Protein AF-A0A8K0L430-F1 (afdb_monomer_lite)

Organism: NCBI:txid2601811

Sequence (246 aa):
MSKAEPYHVKEGHDFVAYPNRDSTPFRDFYKIPEADTIIRGSLRFHGNPEFVDGLRQLGWLDATPKDWLVSGMTWLAVHQRMMGTSDSREITIVNAISSTVKWYNAQASDDFVTGLRQLGLLSHEIVPVKDDTLLDTLCAQLEKRLSFLPGERDLVILQHKFVIEKADGSAETRTSTLEMYGDPQGYSAMAKSVGVTCGIATQLIIERHPLFNKPGVHAPYDEQVCHVLREAVEKEGITMIEETHR

Structure (mmCIF, N/CA/C/O backbone):
data_AF-A0A8K0L430-F1
#
_entry.id   AF-A0A8K0L430-F1
#
loop_
_atom_site.group_PDB
_atom_site.id
_atom_site.type_symbol
_atom_site.label_atom_id
_atom_site.label_alt_id
_atom_site.label_comp_id
_atom_site.label_asym_id
_atom_site.label_entity_id
_atom_site.label_seq_id
_atom_site.pdbx_PDB_ins_code
_atom_site.Cartn_x
_atom_site.Cartn_y
_atom_site.Cartn_z
_atom_site.occupancy
_atom_site.B_iso_or_equiv
_atom_site.auth_seq_id
_atom_site.auth_comp_id
_atom_site.auth_asym_id
_atom_site.auth_atom_id
_atom_site.pdbx_PDB_model_num
ATOM 1 N N . MET A 1 1 ? 0.557 12.832 -5.017 1.00 46.94 1 MET A N 1
ATOM 2 C CA . MET A 1 1 ? 1.028 13.272 -3.687 1.00 46.94 1 MET A CA 1
ATOM 3 C C . MET A 1 1 ? 2.531 13.112 -3.679 1.00 46.94 1 MET A C 1
ATOM 5 O O . MET A 1 1 ? 2.985 12.013 -3.946 1.00 46.94 1 MET A O 1
ATOM 9 N N . SER A 1 2 ? 3.283 14.199 -3.520 1.00 54.91 2 SER A N 1
ATOM 10 C CA . SER A 1 2 ? 4.723 14.229 -3.819 1.00 54.91 2 SER A CA 1
ATOM 11 C C . SER A 1 2 ? 5.629 13.896 -2.633 1.00 54.91 2 SER A C 1
ATOM 13 O O . SER A 1 2 ? 6.837 14.070 -2.756 1.00 54.91 2 SER A O 1
ATOM 15 N N . LYS A 1 3 ? 5.084 13.499 -1.474 1.00 72.25 3 LYS A N 1
ATOM 16 C CA . LYS A 1 3 ? 5.914 13.228 -0.300 1.00 72.25 3 LYS A CA 1
ATOM 17 C C . LYS A 1 3 ? 5.247 12.255 0.670 1.00 72.25 3 LYS A C 1
ATOM 19 O O . LYS A 1 3 ? 4.110 12.480 1.083 1.00 72.25 3 LYS A O 1
ATOM 24 N N . ALA A 1 4 ? 5.956 11.176 0.980 1.00 88.50 4 ALA A N 1
ATOM 25 C CA . ALA A 1 4 ? 5.740 10.380 2.176 1.00 88.50 4 ALA A CA 1
ATOM 26 C C . ALA A 1 4 ? 6.720 10.877 3.248 1.00 88.50 4 ALA A C 1
ATOM 28 O O . ALA A 1 4 ? 7.806 11.346 2.914 1.00 88.50 4 ALA A O 1
ATOM 29 N N . GLU A 1 5 ? 6.333 10.807 4.515 1.00 92.62 5 GLU A N 1
ATOM 30 C CA . GLU A 1 5 ? 7.165 11.261 5.635 1.00 92.62 5 GLU A CA 1
ATOM 31 C C . GLU A 1 5 ? 7.440 10.092 6.584 1.00 92.62 5 GLU A C 1
ATOM 33 O O . GLU A 1 5 ? 6.559 9.239 6.736 1.00 92.62 5 GLU A O 1
ATOM 38 N N . PRO A 1 6 ? 8.610 10.037 7.247 1.00 94.12 6 PRO A N 1
ATOM 39 C CA . PRO A 1 6 ? 8.863 9.065 8.306 1.00 94.12 6 PRO A CA 1
ATOM 40 C C . PRO A 1 6 ? 7.745 9.081 9.351 1.00 94.12 6 PRO A C 1
ATOM 42 O O . PRO A 1 6 ? 7.334 10.145 9.821 1.00 94.12 6 PRO A O 1
ATOM 45 N N . TYR A 1 7 ? 7.242 7.904 9.715 1.00 93.81 7 TYR A N 1
ATOM 46 C CA . TYR A 1 7 ? 6.145 7.772 10.665 1.00 93.81 7 TYR A CA 1
ATOM 47 C C . TYR A 1 7 ? 6.403 6.626 11.634 1.00 93.81 7 TYR A C 1
ATOM 49 O O . TYR A 1 7 ? 6.283 5.451 11.294 1.00 93.81 7 TYR A O 1
ATOM 57 N N . HIS A 1 8 ? 6.729 6.982 12.874 1.00 93.75 8 HIS A N 1
ATOM 58 C CA . HIS A 1 8 ? 6.945 6.001 13.924 1.00 93.75 8 HIS A CA 1
ATOM 59 C C . HIS A 1 8 ? 5.610 5.437 14.434 1.00 93.75 8 HIS A C 1
ATOM 61 O O . HIS A 1 8 ? 4.740 6.185 14.895 1.00 93.75 8 HIS A O 1
ATOM 67 N N . VAL A 1 9 ? 5.484 4.109 14.372 1.00 91.50 9 VAL A N 1
ATOM 68 C CA . VAL A 1 9 ? 4.350 3.349 14.924 1.00 91.50 9 VAL A CA 1
ATOM 69 C C . VAL A 1 9 ? 4.787 2.508 16.116 1.00 91.50 9 VAL A C 1
ATOM 71 O O . VAL A 1 9 ? 4.129 2.539 17.153 1.00 91.50 9 VAL A O 1
ATOM 74 N N . LYS A 1 10 ? 5.872 1.745 15.946 1.00 88.31 10 LYS A N 1
ATOM 75 C CA . LYS A 1 10 ? 6.429 0.822 16.932 1.00 88.31 10 LYS A CA 1
ATOM 76 C C . LYS A 1 10 ? 7.918 0.616 16.651 1.00 88.31 10 LYS A C 1
ATOM 78 O O . LYS A 1 10 ? 8.329 0.631 15.490 1.00 88.31 10 LYS A O 1
ATOM 83 N N . GLU A 1 11 ? 8.700 0.408 17.706 1.00 88.56 11 GLU A N 1
ATOM 84 C CA . GLU A 1 11 ? 10.124 0.074 17.614 1.00 88.56 11 GLU A CA 1
ATOM 85 C C . GLU A 1 11 ? 10.382 -1.137 16.708 1.00 88.56 11 GLU A C 1
ATOM 87 O O . GLU A 1 11 ? 9.610 -2.097 16.689 1.00 88.56 11 GLU A O 1
ATOM 92 N N . GLY A 1 12 ? 11.492 -1.091 15.969 1.00 90.44 12 GLY A N 1
ATOM 93 C CA . GLY A 1 12 ? 11.899 -2.150 15.041 1.00 90.44 12 GLY A CA 1
ATOM 94 C C . GLY A 1 12 ? 11.343 -2.033 13.618 1.00 90.44 12 GLY A C 1
ATOM 95 O O . GLY A 1 12 ? 11.736 -2.829 12.769 1.00 90.44 12 GLY A O 1
ATOM 96 N N . HIS A 1 13 ? 10.495 -1.038 13.329 1.00 93.12 13 HIS A N 1
ATOM 97 C CA . HIS A 1 13 ? 9.957 -0.797 11.986 1.00 93.12 13 HIS A CA 1
ATOM 98 C C . HIS A 1 13 ? 10.329 0.587 11.449 1.00 93.12 13 HIS A C 1
ATOM 100 O O . HIS A 1 13 ? 10.158 1.591 12.138 1.00 93.12 13 HIS A O 1
ATOM 106 N N . ASP A 1 14 ? 10.770 0.641 10.191 1.00 94.50 14 ASP A N 1
ATOM 107 C CA . ASP A 1 14 ? 11.096 1.884 9.481 1.00 94.50 14 ASP A CA 1
ATOM 108 C C . ASP A 1 14 ? 10.012 2.221 8.445 1.00 94.50 14 ASP A C 1
ATOM 110 O O . ASP A 1 14 ? 10.100 1.879 7.258 1.00 94.50 14 ASP A O 1
ATOM 114 N N . PHE A 1 15 ? 8.925 2.826 8.930 1.00 96.75 15 PHE A N 1
ATOM 115 C CA . PHE A 1 15 ? 7.788 3.205 8.099 1.00 96.75 15 PHE A CA 1
ATOM 116 C C . PHE A 1 15 ? 7.849 4.659 7.644 1.00 96.75 15 PHE A C 1
ATOM 118 O O . PHE A 1 15 ? 8.213 5.573 8.383 1.00 96.75 15 PHE A O 1
ATOM 125 N N . VAL A 1 16 ? 7.332 4.869 6.441 1.00 96.44 16 VAL A N 1
ATOM 126 C CA . VAL A 1 16 ? 6.882 6.159 5.933 1.00 96.44 16 VAL A CA 1
ATOM 127 C C . VAL A 1 16 ? 5.364 6.137 5.755 1.00 96.44 16 VAL A C 1
ATOM 129 O O . VAL A 1 16 ? 4.769 5.094 5.462 1.00 96.44 16 VAL A O 1
ATOM 132 N N . ALA A 1 17 ? 4.724 7.291 5.917 1.00 96.81 17 ALA A N 1
ATOM 133 C CA . ALA A 1 17 ? 3.288 7.465 5.757 1.00 96.81 17 ALA A CA 1
ATOM 134 C C . ALA A 1 17 ? 2.962 8.531 4.711 1.00 96.81 17 ALA A C 1
ATOM 136 O O . ALA A 1 17 ? 3.658 9.537 4.575 1.00 96.81 17 ALA A O 1
ATOM 137 N N . TYR A 1 18 ? 1.852 8.333 4.006 1.00 95.50 18 TYR A N 1
ATOM 138 C CA . TYR A 1 18 ? 1.237 9.355 3.160 1.00 95.50 18 TYR A CA 1
ATOM 139 C C . TYR A 1 18 ? -0.293 9.325 3.303 1.00 95.50 18 TYR A C 1
ATOM 141 O O . TYR A 1 18 ? -0.855 8.257 3.580 1.00 95.50 18 TYR A O 1
ATOM 149 N N . PRO A 1 19 ? -0.990 10.465 3.122 1.00 95.38 19 PRO A N 1
ATOM 150 C CA . PRO A 1 19 ? -2.449 10.518 3.192 1.00 95.38 19 PRO A CA 1
ATOM 151 C C . PRO A 1 19 ? -3.111 9.592 2.165 1.00 95.38 19 PRO A C 1
ATOM 153 O O . PRO A 1 19 ? -2.604 9.400 1.061 1.00 95.38 19 PRO A O 1
ATOM 156 N N . ASN A 1 20 ? -4.260 9.017 2.512 1.00 92.56 20 ASN A N 1
ATOM 157 C CA . ASN A 1 20 ? -4.964 8.046 1.682 1.00 92.56 20 ASN A CA 1
ATOM 158 C C . ASN A 1 20 ? -6.393 8.511 1.380 1.00 92.56 20 ASN A C 1
ATOM 160 O O . ASN A 1 20 ? -7.237 8.563 2.276 1.00 92.56 20 ASN A O 1
ATOM 164 N N . ARG A 1 21 ? -6.668 8.770 0.093 1.00 93.25 21 ARG A N 1
ATOM 165 C CA . ARG A 1 21 ? -7.952 9.289 -0.413 1.00 93.25 21 ARG A CA 1
ATOM 166 C C . ARG A 1 21 ? -8.391 10.550 0.351 1.00 93.25 21 ARG A C 1
ATOM 168 O O . ARG A 1 21 ? -7.559 11.394 0.668 1.00 93.25 21 ARG A O 1
ATOM 175 N N . ASP A 1 22 ? -9.692 10.690 0.588 1.00 96.50 22 ASP A N 1
ATOM 176 C CA . ASP A 1 22 ? -10.298 11.805 1.302 1.00 96.50 22 ASP A CA 1
ATOM 177 C C . ASP A 1 22 ? -10.591 11.414 2.758 1.00 96.50 22 ASP A C 1
ATOM 179 O O . ASP A 1 22 ? -11.264 10.416 3.033 1.00 96.50 22 ASP A O 1
ATOM 183 N N . SER A 1 23 ? -10.044 12.196 3.691 1.00 97.44 23 SER A N 1
ATOM 184 C CA . SER A 1 23 ? -10.257 12.026 5.133 1.00 97.44 23 SER A CA 1
ATOM 185 C C . SER A 1 23 ? -11.336 12.957 5.688 1.00 97.44 23 SER A C 1
ATOM 187 O O . SER A 1 23 ? -11.764 12.763 6.822 1.00 97.44 23 SER A O 1
ATOM 189 N N . THR A 1 24 ? -11.805 13.942 4.916 1.00 96.75 24 THR A N 1
ATOM 190 C CA . THR A 1 24 ? -12.758 14.952 5.397 1.00 96.75 24 THR A CA 1
ATOM 191 C C . THR A 1 24 ? -14.095 14.377 5.886 1.00 96.75 24 THR A C 1
ATOM 193 O O . THR A 1 24 ? -14.544 14.822 6.945 1.00 96.75 24 THR A O 1
ATOM 196 N N . PRO A 1 25 ? -14.691 13.328 5.269 1.00 97.12 25 PRO A N 1
ATOM 197 C CA . PRO A 1 25 ? -15.976 12.791 5.728 1.00 97.12 25 PRO A CA 1
ATOM 198 C C . PRO A 1 25 ? -15.910 12.120 7.107 1.00 97.12 25 PRO A C 1
ATOM 200 O O . PRO A 1 25 ? -16.933 11.924 7.759 1.00 97.12 25 PRO A O 1
ATOM 203 N N . PHE A 1 26 ? -14.710 11.767 7.581 1.00 96.94 26 PHE A N 1
ATOM 204 C CA . PHE A 1 26 ? -14.541 11.082 8.862 1.00 96.94 26 PHE A CA 1
ATOM 205 C C . PHE A 1 26 ? -14.853 11.973 10.067 1.00 96.94 26 PHE A C 1
ATOM 207 O O . PHE A 1 26 ? -15.151 11.433 11.130 1.00 96.94 26 PHE A O 1
ATOM 214 N N . ARG A 1 27 ? -14.868 13.306 9.900 1.00 97.44 27 ARG A N 1
ATOM 215 C CA . ARG A 1 27 ? -15.387 14.227 10.925 1.00 97.44 27 ARG A CA 1
ATOM 216 C C . ARG A 1 27 ? -16.828 13.879 11.289 1.00 97.44 27 ARG A C 1
ATOM 218 O O . ARG A 1 27 ? -17.156 13.748 12.466 1.00 97.44 27 ARG A O 1
ATOM 225 N N . ASP A 1 28 ? -17.648 13.667 10.266 1.00 97.12 28 ASP A N 1
ATOM 226 C CA . ASP A 1 28 ? -19.071 13.385 10.416 1.00 97.12 28 ASP A CA 1
ATOM 227 C C . ASP A 1 28 ? -19.307 11.915 10.766 1.00 97.12 28 ASP A C 1
ATOM 229 O O . ASP A 1 28 ? -20.082 11.614 11.674 1.00 97.12 28 ASP A O 1
ATOM 233 N N . PHE A 1 29 ? -18.601 10.988 10.105 1.00 95.69 29 PHE A N 1
ATOM 234 C CA . PHE A 1 29 ? -18.752 9.552 10.368 1.00 95.69 29 PHE A CA 1
ATOM 235 C C . PHE A 1 29 ? -18.397 9.179 11.810 1.00 95.69 29 PHE A C 1
ATOM 237 O O . PHE A 1 29 ? -19.067 8.333 12.397 1.00 95.69 29 PHE A O 1
ATOM 244 N N . TYR A 1 30 ? -17.372 9.816 12.386 1.00 96.50 30 TYR A N 1
ATOM 245 C CA . TYR A 1 30 ? -16.942 9.570 13.765 1.00 96.50 30 TYR A CA 1
ATOM 246 C C . TYR A 1 30 ? -17.514 10.562 14.779 1.00 96.50 30 TYR A C 1
ATOM 248 O O . TYR A 1 30 ? -17.268 10.398 15.968 1.00 96.50 30 TYR A O 1
ATOM 256 N N . LYS A 1 31 ? -18.309 11.547 14.335 1.00 96.94 31 LYS A N 1
ATOM 257 C CA . LYS A 1 31 ? -18.943 12.562 15.193 1.00 96.94 31 LYS A CA 1
ATOM 258 C C . LYS A 1 31 ? -17.935 13.328 16.060 1.00 96.94 31 LYS A C 1
ATOM 260 O O . LYS A 1 31 ? -18.160 13.510 17.251 1.00 96.94 31 LYS A O 1
ATOM 265 N N . ILE A 1 32 ? -16.858 13.792 15.430 1.00 97.25 32 ILE A N 1
ATOM 266 C CA . ILE A 1 32 ? -15.766 14.554 16.060 1.00 97.25 32 ILE A CA 1
ATOM 267 C C . ILE A 1 32 ? -15.663 15.969 15.461 1.00 97.25 32 ILE A C 1
ATOM 269 O O . ILE A 1 32 ? -14.637 16.324 14.871 1.00 97.25 32 ILE A O 1
ATOM 273 N N . PRO A 1 33 ? -16.735 16.790 15.507 1.00 97.88 33 PRO A N 1
ATOM 274 C CA . PRO A 1 33 ? -16.729 18.130 14.920 1.00 97.88 33 PRO A CA 1
ATOM 275 C C . PRO A 1 33 ? -15.633 19.042 15.486 1.00 97.88 33 PRO A C 1
ATOM 277 O O . PRO A 1 33 ? -15.211 19.963 14.792 1.00 97.88 33 PRO A O 1
ATOM 280 N N . GLU A 1 34 ? -15.162 18.770 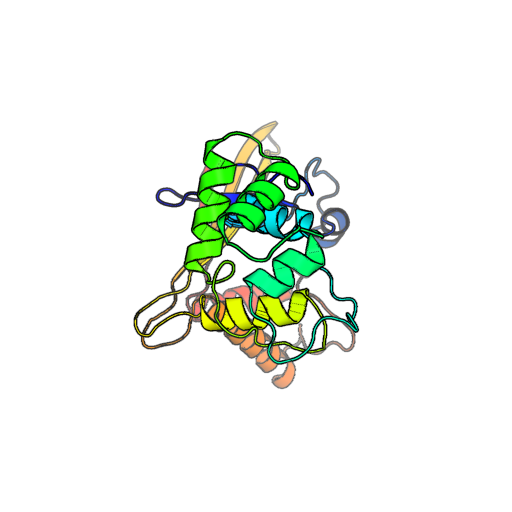16.699 1.00 97.62 34 GLU A N 1
ATOM 281 C CA . GLU A 1 34 ? -14.092 19.468 17.407 1.00 97.62 34 GLU A CA 1
ATOM 282 C C . GLU A 1 34 ? -12.684 19.140 16.896 1.00 97.62 34 GLU A C 1
ATOM 284 O O . GLU A 1 34 ? -11.753 19.889 17.168 1.00 97.62 34 GLU A O 1
ATOM 289 N N . ALA A 1 35 ? -12.496 18.043 16.157 1.00 97.81 35 ALA A N 1
ATOM 290 C CA . ALA A 1 35 ? -11.162 17.625 15.742 1.00 97.81 35 ALA A CA 1
ATOM 291 C C . ALA A 1 35 ? -10.583 18.577 14.685 1.00 97.81 35 ALA A C 1
ATOM 293 O O . ALA A 1 35 ? -11.044 18.616 13.544 1.00 97.81 35 ALA A O 1
ATOM 294 N N . ASP A 1 36 ? -9.523 19.310 15.014 1.00 97.12 36 ASP A N 1
ATOM 295 C CA . ASP A 1 36 ? -8.843 20.178 14.042 1.00 97.12 36 ASP A CA 1
ATOM 296 C C . ASP A 1 36 ? -8.108 19.378 12.959 1.00 97.12 36 ASP A C 1
ATOM 298 O O . ASP A 1 36 ? -8.036 19.789 11.801 1.00 97.12 36 ASP A O 1
ATOM 302 N N . THR A 1 37 ? -7.587 18.203 13.322 1.00 97.50 37 THR A N 1
ATOM 303 C CA . THR A 1 37 ? -6.785 17.352 12.438 1.00 97.50 37 THR A CA 1
ATOM 304 C C . THR A 1 37 ? -7.416 15.974 12.291 1.00 97.50 37 THR A C 1
ATOM 306 O O . THR A 1 37 ? -7.549 15.236 13.263 1.00 97.50 37 THR A O 1
ATOM 309 N N . ILE A 1 38 ? -7.754 15.600 11.054 1.00 97.75 38 ILE A N 1
ATOM 310 C CA . ILE A 1 38 ? -8.266 14.268 10.708 1.00 97.75 38 ILE A CA 1
ATOM 311 C C . ILE A 1 38 ? -7.521 13.779 9.472 1.00 97.75 38 ILE A C 1
ATOM 313 O O . ILE A 1 38 ? -7.705 14.295 8.370 1.00 97.75 38 ILE A O 1
ATOM 317 N N . ILE A 1 39 ? -6.665 12.777 9.658 1.00 96.88 39 ILE A N 1
ATOM 318 C CA . ILE A 1 39 ? -5.846 12.212 8.588 1.00 96.88 39 ILE A CA 1
ATOM 319 C C . ILE A 1 39 ? -5.962 10.696 8.637 1.00 96.88 39 ILE A C 1
ATOM 321 O O . ILE A 1 39 ? -5.659 10.065 9.646 1.00 96.88 39 ILE A O 1
ATOM 325 N N . ARG A 1 40 ? -6.351 10.104 7.510 1.00 97.62 40 ARG A N 1
ATOM 326 C CA . ARG A 1 40 ? -6.160 8.683 7.231 1.00 97.62 40 ARG A CA 1
ATOM 327 C C . ARG A 1 40 ? -5.040 8.539 6.223 1.00 97.62 40 ARG A C 1
ATOM 329 O O . ARG A 1 40 ? -5.000 9.249 5.220 1.00 97.62 40 ARG A O 1
ATOM 336 N N . GLY A 1 41 ? -4.138 7.607 6.491 1.00 96.25 41 GLY A N 1
ATOM 337 C CA . GLY A 1 41 ? -2.961 7.374 5.669 1.00 96.25 41 GLY A CA 1
ATOM 338 C C . GLY A 1 41 ? -2.720 5.900 5.397 1.00 96.25 41 GLY A C 1
ATOM 339 O O . GLY A 1 41 ? -3.411 5.026 5.918 1.00 96.25 41 GLY A O 1
ATOM 340 N N . SER A 1 42 ? -1.723 5.654 4.561 1.00 96.94 42 SER A N 1
ATOM 341 C CA . SER A 1 42 ? -1.160 4.333 4.307 1.00 96.94 42 SER A CA 1
ATOM 342 C C . SER A 1 42 ? 0.288 4.313 4.778 1.00 96.94 42 SER A C 1
ATOM 344 O O . SER A 1 42 ? 1.018 5.275 4.544 1.00 96.94 42 SER A O 1
ATOM 346 N N . LEU A 1 43 ? 0.700 3.202 5.388 1.00 97.19 43 LEU A N 1
ATOM 347 C CA . LEU A 1 43 ? 2.093 2.939 5.743 1.00 97.19 43 LEU A CA 1
ATOM 348 C C . LEU A 1 43 ? 2.787 2.160 4.623 1.00 97.19 43 LEU A C 1
ATOM 350 O O . LEU A 1 43 ? 2.188 1.284 3.984 1.00 97.19 43 LEU A O 1
ATOM 354 N N . ARG A 1 44 ? 4.058 2.469 4.392 1.00 97.12 44 ARG A N 1
ATOM 355 C CA . ARG A 1 44 ? 4.982 1.700 3.553 1.00 97.12 44 ARG A CA 1
ATOM 356 C C . ARG A 1 44 ? 6.344 1.661 4.228 1.00 97.12 44 ARG A C 1
ATOM 358 O O . ARG A 1 44 ? 6.644 2.532 5.034 1.00 97.12 44 ARG A O 1
ATOM 365 N N . PHE A 1 45 ? 7.164 0.673 3.889 1.00 95.44 45 PHE A N 1
ATOM 366 C CA . PHE A 1 45 ? 8.579 0.730 4.246 1.00 95.44 45 PHE A CA 1
ATOM 367 C C . PHE A 1 45 ? 9.284 1.838 3.464 1.00 95.44 45 PHE A C 1
ATOM 369 O O . PHE A 1 45 ? 8.865 2.187 2.351 1.00 95.44 45 PHE A O 1
ATOM 376 N N . HIS A 1 46 ? 10.336 2.386 4.067 1.00 91.81 46 HIS A N 1
ATOM 377 C CA . HIS A 1 46 ? 11.191 3.396 3.455 1.00 91.81 46 HIS A CA 1
ATOM 378 C C . HIS A 1 46 ? 11.650 2.992 2.039 1.00 91.81 46 HIS A C 1
ATOM 380 O O . HIS A 1 46 ? 11.878 1.815 1.756 1.00 91.81 46 HIS A O 1
ATOM 386 N N . GLY A 1 47 ? 11.744 3.963 1.126 1.00 90.62 47 GLY A N 1
ATOM 387 C CA . GLY A 1 47 ? 12.151 3.762 -0.270 1.00 90.62 47 GLY A CA 1
ATOM 388 C C . GLY A 1 47 ? 11.027 3.320 -1.217 1.00 90.62 47 GLY A C 1
ATOM 389 O O . GLY A 1 47 ? 11.129 3.522 -2.429 1.00 90.62 47 GLY A O 1
ATOM 390 N N . ASN A 1 48 ? 9.932 2.736 -0.709 1.00 94.50 48 ASN A N 1
ATOM 391 C CA . ASN A 1 48 ? 8.832 2.292 -1.570 1.00 94.50 48 ASN A CA 1
ATOM 392 C C . ASN A 1 48 ? 8.121 3.457 -2.295 1.00 94.50 48 ASN A C 1
ATOM 394 O O . ASN A 1 48 ? 7.960 3.356 -3.515 1.00 94.50 48 ASN A O 1
ATOM 398 N N . PRO A 1 49 ? 7.700 4.553 -1.627 1.00 93.75 49 PRO A N 1
ATOM 399 C CA . PRO A 1 49 ? 7.063 5.676 -2.318 1.00 93.75 49 PRO A CA 1
ATOM 400 C C . PRO A 1 49 ? 7.960 6.336 -3.369 1.00 93.75 49 PRO A C 1
ATOM 402 O O . PRO A 1 49 ? 7.477 6.684 -4.444 1.00 93.75 49 PRO A O 1
ATOM 405 N N . GLU A 1 50 ? 9.256 6.467 -3.089 1.00 92.12 50 GLU A N 1
ATOM 406 C CA . GLU A 1 50 ? 10.256 7.033 -3.995 1.00 92.12 50 GLU A CA 1
ATOM 407 C C . GLU A 1 50 ? 10.403 6.173 -5.252 1.00 92.12 50 GLU A C 1
ATOM 409 O O . GLU A 1 50 ? 10.394 6.693 -6.370 1.00 92.12 50 GLU A O 1
ATOM 414 N N . PHE A 1 51 ? 10.456 4.848 -5.086 1.00 95.38 51 PHE A N 1
ATOM 415 C CA . PHE A 1 51 ? 10.515 3.919 -6.209 1.00 95.38 51 PHE A CA 1
ATOM 416 C C . PHE A 1 51 ? 9.255 3.999 -7.083 1.00 95.38 51 PHE A C 1
ATOM 418 O O . PHE A 1 51 ? 9.336 4.086 -8.309 1.00 95.38 51 PHE A O 1
ATOM 425 N N . VAL A 1 52 ? 8.070 4.029 -6.469 1.00 95.94 52 VAL A N 1
ATOM 426 C CA . VAL A 1 52 ? 6.803 4.139 -7.211 1.00 95.94 52 VAL A CA 1
ATOM 427 C C . VAL A 1 52 ? 6.684 5.492 -7.921 1.00 95.94 52 VAL A C 1
ATOM 429 O O . VAL A 1 52 ? 6.197 5.545 -9.053 1.00 95.94 52 VAL A O 1
ATOM 432 N N . ASP A 1 53 ? 7.157 6.584 -7.315 1.00 94.38 53 ASP A N 1
ATOM 433 C CA . ASP A 1 53 ? 7.180 7.886 -7.986 1.00 94.38 53 ASP A CA 1
ATOM 434 C C . ASP A 1 53 ? 8.157 7.904 -9.170 1.00 94.38 53 ASP A C 1
ATOM 436 O O . ASP A 1 53 ? 7.817 8.451 -10.218 1.00 94.38 53 ASP A O 1
ATOM 440 N N . GLY A 1 54 ? 9.310 7.234 -9.070 1.00 95.88 54 GLY A N 1
ATOM 441 C CA . GLY A 1 54 ? 10.218 7.033 -10.203 1.00 95.88 54 GLY A CA 1
ATOM 442 C C . GLY A 1 54 ? 9.543 6.305 -11.372 1.00 95.88 54 GLY A C 1
ATOM 443 O O . GLY A 1 54 ? 9.583 6.781 -12.508 1.00 95.88 54 GLY A O 1
ATOM 444 N N . LEU A 1 55 ? 8.822 5.208 -11.103 1.00 97.69 55 LEU A N 1
ATOM 445 C CA . LEU A 1 55 ? 8.025 4.498 -12.116 1.00 97.69 55 LEU A CA 1
ATOM 446 C C . LEU A 1 55 ? 6.943 5.397 -12.738 1.00 97.69 55 LEU A C 1
ATOM 448 O O . LEU A 1 55 ? 6.748 5.387 -13.956 1.00 97.69 55 LEU A O 1
ATOM 452 N N . ARG A 1 56 ? 6.267 6.214 -11.920 1.00 96.62 56 ARG A N 1
ATOM 453 C CA . ARG A 1 56 ? 5.278 7.195 -12.389 1.00 96.62 56 ARG A CA 1
ATOM 454 C C . ARG A 1 56 ? 5.909 8.233 -13.315 1.00 96.62 56 ARG A C 1
ATOM 456 O O . ARG A 1 56 ? 5.329 8.536 -14.352 1.00 96.62 56 ARG A O 1
ATOM 463 N N . GLN A 1 57 ? 7.065 8.785 -12.949 1.00 96.19 57 GLN A N 1
ATOM 464 C CA . GLN A 1 57 ? 7.777 9.782 -13.753 1.00 96.19 57 GLN A CA 1
ATOM 465 C C . GLN A 1 57 ? 8.244 9.213 -15.099 1.00 96.19 57 GLN A C 1
ATOM 467 O O . GLN A 1 57 ? 8.224 9.932 -16.094 1.00 96.19 57 GLN A O 1
ATOM 472 N N . LEU A 1 58 ? 8.585 7.922 -15.151 1.00 96.56 58 LEU A N 1
ATOM 473 C CA . LEU A 1 58 ? 8.893 7.218 -16.400 1.00 96.56 58 LEU A CA 1
ATOM 474 C C . LEU A 1 58 ? 7.658 6.899 -17.261 1.00 96.56 58 LEU A C 1
ATOM 476 O O . LEU A 1 58 ? 7.816 6.554 -18.427 1.00 96.56 58 LEU A O 1
ATOM 480 N N . GLY A 1 59 ? 6.442 6.994 -16.714 1.00 97.00 59 GLY A N 1
ATOM 481 C CA . GLY A 1 59 ? 5.198 6.683 -17.428 1.00 97.00 59 GLY A CA 1
ATOM 482 C C . GLY A 1 59 ? 4.749 5.222 -17.333 1.00 97.00 59 GLY A C 1
ATOM 483 O O . GLY A 1 59 ? 3.793 4.838 -17.998 1.00 97.00 59 GLY A O 1
ATOM 484 N N . TRP A 1 60 ? 5.379 4.405 -16.485 1.00 98.00 60 TRP A N 1
ATOM 485 C CA . TRP A 1 60 ? 5.014 2.992 -16.320 1.00 98.00 60 TRP A CA 1
ATOM 486 C C . TRP A 1 60 ? 3.624 2.768 -15.711 1.00 98.00 60 TRP A C 1
ATOM 488 O O . TRP A 1 60 ? 3.064 1.690 -15.860 1.00 98.00 60 TRP A O 1
ATOM 498 N N . LEU A 1 61 ? 3.057 3.770 -15.033 1.00 97.69 61 LEU A N 1
ATOM 499 C CA . LEU A 1 61 ? 1.725 3.680 -14.417 1.00 97.69 61 LEU A CA 1
ATOM 500 C C . LEU A 1 61 ? 0.584 4.072 -15.373 1.00 97.69 61 LEU A C 1
ATOM 502 O O . LEU A 1 61 ? -0.534 4.333 -14.929 1.00 97.69 61 LEU A O 1
ATOM 506 N N . ASP A 1 62 ? 0.868 4.166 -16.672 1.00 97.38 62 ASP A N 1
ATOM 507 C CA . ASP A 1 62 ? -0.119 4.477 -17.700 1.00 97.38 62 ASP A CA 1
ATOM 508 C C . ASP A 1 62 ? -0.940 3.229 -18.072 1.00 97.38 62 ASP A C 1
ATOM 510 O O . ASP A 1 62 ? -0.412 2.242 -18.589 1.00 97.38 62 ASP A O 1
ATOM 514 N N . ALA A 1 63 ? -2.246 3.304 -17.810 1.00 97.31 63 ALA A N 1
ATOM 515 C CA . ALA A 1 63 ? -3.229 2.260 -18.098 1.00 97.31 63 ALA A CA 1
ATOM 516 C C . ALA A 1 63 ? -3.900 2.418 -19.478 1.00 97.31 63 ALA A C 1
ATOM 518 O O . ALA A 1 63 ? -4.912 1.779 -19.753 1.00 97.31 63 ALA A O 1
ATOM 519 N N . THR A 1 64 ? -3.400 3.308 -20.340 1.00 97.69 64 THR A N 1
ATOM 520 C CA . THR A 1 64 ? -3.911 3.447 -21.709 1.00 97.69 64 THR A CA 1
ATOM 521 C C . THR A 1 64 ? -3.224 2.451 -22.653 1.00 97.69 64 THR A C 1
ATOM 523 O O . THR A 1 64 ? -1.991 2.341 -22.609 1.00 97.69 64 THR A O 1
ATOM 526 N N . PRO A 1 65 ? -3.980 1.753 -23.526 1.00 97.44 65 PRO A N 1
ATOM 527 C CA . PRO A 1 65 ? -3.406 0.839 -24.511 1.00 97.44 65 PRO A CA 1
ATOM 528 C C . PRO A 1 65 ? -2.383 1.515 -25.430 1.00 97.44 65 PRO A C 1
ATOM 530 O O . PRO A 1 65 ? -2.537 2.686 -25.799 1.00 97.44 65 PRO A O 1
ATOM 533 N N . LYS A 1 66 ? -1.336 0.776 -25.808 1.00 97.25 66 LYS A N 1
ATOM 534 C CA . LYS A 1 66 ? -0.236 1.233 -26.664 1.00 97.25 66 LYS A CA 1
ATOM 535 C C . LYS A 1 66 ? -0.091 0.320 -27.881 1.00 97.25 66 LYS A C 1
ATOM 537 O O . LYS A 1 66 ? 0.466 -0.763 -27.769 1.00 97.25 66 LYS A O 1
ATOM 542 N N . ASP A 1 67 ? -0.436 0.815 -29.070 1.00 96.31 67 ASP A N 1
ATOM 543 C CA . ASP A 1 67 ? -0.322 0.051 -30.330 1.00 96.31 67 ASP A CA 1
ATOM 544 C C . ASP A 1 67 ? 1.099 -0.467 -30.631 1.00 96.31 67 ASP A C 1
ATOM 546 O O . ASP A 1 67 ? 1.289 -1.413 -31.392 1.00 96.31 67 ASP A O 1
ATOM 550 N N . TRP A 1 68 ? 2.125 0.179 -30.067 1.00 96.50 68 TRP A N 1
ATOM 551 C CA . TRP A 1 68 ? 3.525 -0.208 -30.241 1.00 96.50 68 TRP A CA 1
ATOM 552 C C . TRP A 1 68 ? 4.009 -1.242 -29.217 1.00 96.50 68 TRP A C 1
ATOM 554 O O . TRP A 1 68 ? 5.090 -1.799 -29.416 1.00 96.50 68 TRP A O 1
ATOM 564 N N . LEU A 1 69 ? 3.266 -1.474 -28.129 1.00 97.25 69 LEU A N 1
ATOM 565 C CA . LEU A 1 69 ? 3.613 -2.437 -27.088 1.00 97.25 69 LEU A CA 1
ATOM 566 C C . LEU A 1 69 ? 3.112 -3.815 -27.513 1.00 97.25 69 LEU A C 1
ATOM 568 O O . LEU A 1 69 ? 1.979 -4.192 -27.253 1.00 97.25 69 LEU A O 1
ATOM 572 N N . VAL A 1 70 ? 3.970 -4.559 -28.203 1.00 94.31 70 VAL A N 1
ATOM 573 C CA . VAL A 1 70 ? 3.609 -5.839 -28.822 1.00 94.31 70 VAL A CA 1
ATOM 574 C C . VAL A 1 70 ? 4.455 -6.986 -28.278 1.00 94.31 70 VAL A C 1
ATOM 576 O O . VAL A 1 70 ? 5.565 -6.792 -27.772 1.00 94.31 70 VAL A O 1
ATOM 579 N N . SER A 1 71 ? 3.946 -8.214 -28.394 1.00 93.31 71 SER A N 1
ATOM 580 C CA . SER A 1 71 ? 4.671 -9.416 -27.973 1.00 93.31 71 SER A CA 1
ATOM 581 C C . SER A 1 71 ? 6.035 -9.542 -28.666 1.00 93.31 71 SER A C 1
ATOM 583 O O . SER A 1 71 ? 6.197 -9.202 -29.837 1.00 93.31 71 SER A O 1
ATOM 585 N N . GLY A 1 72 ? 7.025 -10.069 -27.942 1.00 95.38 72 GLY A N 1
ATOM 586 C CA . GLY A 1 72 ? 8.394 -10.248 -28.443 1.00 95.38 72 GLY A CA 1
ATOM 587 C C . GLY A 1 72 ? 9.334 -9.067 -28.175 1.00 95.38 72 GLY A C 1
ATOM 588 O O . GLY A 1 72 ? 10.532 -9.177 -28.431 1.00 95.38 72 GLY A O 1
ATOM 589 N N . MET A 1 73 ? 8.836 -7.959 -27.620 1.00 97.38 73 MET A N 1
ATOM 590 C CA . MET A 1 73 ? 9.693 -6.883 -27.119 1.00 97.38 73 MET A CA 1
ATOM 591 C C . MET A 1 73 ? 10.445 -7.307 -25.851 1.00 97.38 73 MET A C 1
ATOM 593 O O . MET A 1 73 ? 9.916 -8.041 -25.018 1.00 97.38 73 MET A O 1
ATOM 597 N N . THR A 1 74 ? 11.672 -6.809 -25.685 1.00 98.19 74 THR A N 1
ATOM 598 C CA . THR A 1 74 ? 12.432 -6.913 -24.429 1.00 98.19 74 THR A CA 1
ATOM 599 C C . THR A 1 74 ? 12.167 -5.708 -23.530 1.00 98.19 74 THR A C 1
ATOM 601 O O . THR A 1 74 ? 11.740 -4.657 -24.015 1.00 98.19 74 THR A O 1
ATOM 604 N N . TRP A 1 75 ? 12.459 -5.815 -22.231 1.00 98.19 75 TRP A N 1
ATOM 605 C CA . TRP A 1 75 ? 12.290 -4.689 -21.301 1.00 98.19 75 TRP A CA 1
ATOM 606 C C . TRP A 1 75 ? 13.073 -3.446 -21.735 1.00 98.19 75 TRP A C 1
ATOM 608 O O . TRP A 1 75 ? 12.531 -2.340 -21.770 1.00 98.19 75 TRP A O 1
ATOM 618 N N . LEU A 1 76 ? 14.324 -3.633 -22.164 1.00 98.12 76 LEU A N 1
ATOM 619 C CA . LEU A 1 76 ? 15.146 -2.551 -22.710 1.00 98.12 76 LEU A CA 1
ATOM 620 C C . LEU A 1 76 ? 14.561 -1.945 -23.997 1.00 98.12 76 LEU A C 1
ATOM 622 O O . LEU A 1 76 ? 14.673 -0.737 -24.202 1.00 98.12 76 LEU A O 1
ATOM 626 N N . ALA A 1 77 ? 13.914 -2.744 -24.852 1.00 97.94 77 ALA A N 1
ATOM 627 C CA . ALA A 1 77 ? 13.244 -2.235 -26.050 1.00 97.94 77 ALA A CA 1
ATOM 628 C C . ALA A 1 77 ? 11.988 -1.418 -25.706 1.00 97.94 77 ALA A C 1
ATOM 630 O O . ALA A 1 77 ? 11.729 -0.398 -26.346 1.00 97.94 77 ALA A O 1
ATOM 631 N N . VAL A 1 78 ? 11.226 -1.820 -24.683 1.00 98.00 78 VAL A N 1
ATOM 632 C CA . VAL A 1 78 ? 10.085 -1.033 -24.188 1.00 98.00 78 VAL A CA 1
ATOM 633 C C . VAL A 1 78 ? 10.569 0.297 -23.613 1.00 98.00 78 VAL A C 1
ATOM 635 O O . VAL A 1 78 ? 10.076 1.346 -24.019 1.00 98.00 78 VAL A O 1
ATOM 638 N N . HIS A 1 79 ? 11.609 0.284 -22.777 1.00 97.88 79 HIS A N 1
ATOM 639 C CA . HIS A 1 79 ? 12.236 1.507 -22.270 1.00 97.88 79 HIS A CA 1
ATOM 640 C C . HIS A 1 79 ? 12.746 2.428 -23.388 1.00 97.88 79 HIS A C 1
ATOM 642 O O . HIS A 1 79 ? 12.517 3.638 -23.333 1.00 97.88 79 HIS A O 1
ATOM 648 N N . GLN A 1 80 ? 13.389 1.868 -24.421 1.00 97.75 80 GLN A N 1
ATOM 649 C CA . GLN A 1 80 ? 13.815 2.636 -25.592 1.00 97.75 80 GLN A CA 1
ATOM 650 C C . GLN A 1 80 ? 12.626 3.340 -26.252 1.00 97.75 80 GLN A C 1
ATOM 652 O O . GLN A 1 80 ? 12.719 4.521 -26.581 1.00 97.75 80 GLN A O 1
ATOM 657 N N . ARG A 1 81 ? 11.506 2.631 -26.443 1.00 97.06 81 ARG A N 1
ATOM 658 C CA . ARG A 1 81 ? 10.292 3.199 -27.044 1.00 97.06 81 ARG A CA 1
ATOM 659 C C . ARG A 1 81 ? 9.661 4.279 -26.171 1.00 97.06 81 ARG A C 1
ATOM 661 O O . ARG A 1 81 ? 9.287 5.315 -26.707 1.00 97.06 81 ARG A O 1
ATOM 668 N N . MET A 1 82 ? 9.590 4.063 -24.858 1.00 96.12 82 MET A N 1
ATOM 669 C CA . MET A 1 82 ? 9.032 5.031 -23.908 1.00 96.12 82 MET A CA 1
ATOM 670 C C . MET A 1 82 ? 9.824 6.341 -23.874 1.00 96.12 82 MET A C 1
ATOM 672 O O . MET A 1 82 ? 9.231 7.412 -23.798 1.00 96.12 82 MET A O 1
ATOM 676 N N . MET A 1 83 ? 11.157 6.261 -23.933 1.00 95.56 83 MET A N 1
ATOM 677 C CA . MET A 1 83 ? 12.044 7.418 -23.747 1.00 95.56 83 MET A CA 1
ATOM 678 C C . MET A 1 83 ? 12.621 7.979 -25.054 1.00 95.56 83 MET A C 1
ATOM 680 O O . MET A 1 83 ? 13.293 9.007 -25.032 1.00 95.56 83 MET A O 1
ATOM 684 N N . GLY A 1 84 ? 12.398 7.313 -26.190 1.00 95.94 84 GLY A N 1
ATOM 685 C CA . GLY A 1 84 ? 12.914 7.734 -27.494 1.00 95.94 84 GLY A CA 1
ATOM 686 C C . GLY A 1 84 ? 14.441 7.676 -27.611 1.00 95.94 84 GLY A C 1
ATOM 687 O O . GLY A 1 84 ? 15.034 8.517 -28.286 1.00 95.94 84 GLY A O 1
ATOM 688 N N . THR A 1 85 ? 15.101 6.722 -26.945 1.00 97.12 85 THR A N 1
ATOM 689 C CA . THR A 1 85 ? 16.570 6.619 -26.976 1.00 97.12 85 THR A CA 1
ATOM 690 C C . THR A 1 85 ? 17.091 6.076 -28.311 1.00 97.12 85 THR A C 1
ATOM 692 O O . THR A 1 85 ? 16.408 5.343 -29.032 1.00 97.12 85 THR A O 1
ATOM 695 N N . SER A 1 86 ? 18.347 6.404 -28.638 1.00 94.06 86 SER A N 1
ATOM 696 C CA . SER A 1 86 ? 19.000 5.988 -29.890 1.00 94.06 86 SER A CA 1
ATOM 697 C C . SER A 1 86 ? 19.120 4.472 -30.047 1.00 94.06 86 SER A C 1
ATOM 699 O O . SER A 1 86 ? 19.084 3.955 -31.159 1.00 94.06 86 SER A O 1
ATOM 701 N N . ASP A 1 87 ? 19.271 3.761 -28.932 1.00 95.88 87 ASP A N 1
ATOM 702 C CA . ASP A 1 87 ? 19.387 2.309 -28.867 1.00 95.88 87 ASP A CA 1
ATOM 703 C C . ASP A 1 87 ? 18.843 1.780 -27.531 1.00 95.88 87 ASP A C 1
ATOM 705 O O . ASP A 1 87 ? 18.533 2.551 -26.616 1.00 95.88 87 ASP A O 1
ATOM 709 N N . SER A 1 88 ? 18.729 0.455 -27.436 1.00 95.62 88 SER A N 1
ATOM 710 C CA . SER A 1 88 ? 18.257 -0.276 -26.259 1.00 95.62 88 SER A CA 1
ATOM 711 C C . SER A 1 88 ? 19.401 -0.847 -25.410 1.00 95.62 88 SER A C 1
ATOM 713 O O . SER A 1 88 ? 19.217 -1.873 -24.754 1.00 95.62 88 SER A O 1
ATOM 715 N N . ARG A 1 89 ? 20.615 -0.279 -25.455 1.00 97.31 89 ARG A N 1
ATOM 716 C CA . ARG A 1 89 ? 21.687 -0.712 -24.542 1.00 97.31 89 ARG A CA 1
ATOM 717 C C . ARG A 1 89 ? 21.371 -0.207 -23.142 1.00 97.31 89 ARG A C 1
ATOM 719 O O . ARG A 1 89 ? 20.966 0.942 -22.981 1.00 97.31 89 ARG A O 1
ATOM 726 N N . GLU A 1 90 ? 21.628 -1.030 -22.131 1.00 97.50 90 GLU A N 1
ATOM 727 C CA . GLU A 1 90 ? 21.331 -0.683 -20.737 1.00 97.50 90 GLU A CA 1
ATOM 728 C C . GLU A 1 90 ? 21.937 0.666 -20.328 1.00 97.50 90 GLU A C 1
ATOM 730 O O . GLU A 1 90 ? 21.240 1.493 -19.755 1.00 97.50 90 GLU A O 1
ATOM 735 N N . ILE A 1 91 ? 23.190 0.945 -20.701 1.00 97.25 91 ILE A N 1
ATOM 736 C CA . ILE A 1 91 ? 23.841 2.227 -20.390 1.00 97.25 91 ILE A CA 1
ATOM 737 C C . ILE A 1 91 ? 23.085 3.436 -20.963 1.00 97.25 91 ILE A C 1
ATOM 739 O O . ILE A 1 91 ? 22.944 4.455 -20.291 1.00 97.25 91 ILE A O 1
ATOM 743 N N . THR A 1 92 ? 22.555 3.319 -22.183 1.00 97.81 92 THR A N 1
ATOM 744 C CA . THR A 1 92 ? 21.768 4.373 -22.835 1.00 97.81 92 THR A CA 1
ATOM 745 C C . THR A 1 92 ? 20.450 4.584 -22.091 1.00 97.81 92 THR A C 1
ATOM 747 O O . THR A 1 92 ? 20.067 5.721 -21.820 1.00 97.81 92 THR A O 1
ATOM 750 N N . ILE A 1 93 ? 19.783 3.487 -21.718 1.00 98.19 93 ILE A N 1
ATOM 751 C CA . ILE A 1 93 ? 18.522 3.498 -20.969 1.00 98.19 93 ILE A CA 1
ATOM 752 C C . ILE A 1 93 ? 18.712 4.094 -19.571 1.00 98.19 93 ILE A C 1
ATOM 754 O O . ILE A 1 93 ? 17.945 4.966 -19.177 1.00 98.19 93 ILE A O 1
ATOM 758 N N . VAL A 1 94 ? 19.754 3.691 -18.843 1.00 97.69 94 VAL A N 1
ATOM 759 C CA . VAL A 1 94 ? 20.060 4.205 -17.500 1.00 97.69 94 VAL A CA 1
ATOM 760 C C . VAL A 1 94 ? 20.341 5.707 -17.538 1.00 97.69 94 VAL A C 1
ATOM 762 O O . VAL A 1 94 ? 19.750 6.448 -16.757 1.00 97.69 94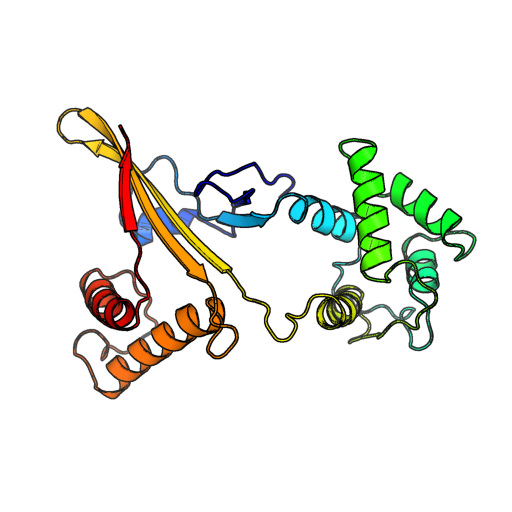 VAL A O 1
ATOM 765 N N . ASN A 1 95 ? 21.145 6.184 -18.493 1.00 96.31 95 ASN A N 1
ATOM 766 C CA . ASN A 1 95 ? 21.404 7.620 -18.647 1.00 96.31 95 ASN A CA 1
ATOM 767 C C . ASN A 1 95 ? 20.116 8.414 -18.936 1.00 96.31 95 ASN A C 1
ATOM 769 O O . ASN A 1 95 ? 19.930 9.521 -18.419 1.00 96.31 95 ASN A O 1
ATOM 773 N N . ALA A 1 96 ? 19.209 7.850 -19.740 1.00 96.81 96 ALA A N 1
ATOM 774 C CA . ALA A 1 96 ? 17.919 8.468 -20.033 1.00 96.81 96 ALA A CA 1
ATOM 775 C C . ALA A 1 96 ? 17.001 8.498 -18.799 1.00 96.81 96 ALA A C 1
ATOM 777 O O . ALA A 1 96 ? 16.403 9.537 -18.520 1.00 96.81 96 ALA A O 1
ATOM 778 N N . ILE A 1 97 ? 16.948 7.413 -18.018 1.00 96.56 97 ILE A N 1
ATOM 779 C CA . ILE A 1 97 ? 16.213 7.346 -16.745 1.00 96.56 97 ILE A CA 1
ATOM 780 C C . ILE A 1 97 ? 16.721 8.422 -15.783 1.00 96.56 97 ILE A C 1
ATOM 782 O O . ILE A 1 97 ? 15.921 9.214 -15.283 1.00 96.56 97 ILE A O 1
ATOM 786 N N . SER A 1 98 ? 18.041 8.508 -15.584 1.00 94.12 98 SER A N 1
ATOM 787 C CA . SER A 1 98 ? 18.649 9.503 -14.697 1.00 94.12 98 SER A CA 1
ATOM 788 C C . SER A 1 98 ? 18.346 10.942 -15.120 1.00 94.12 98 SER A C 1
ATOM 790 O O . SER A 1 98 ? 18.231 11.806 -14.257 1.00 94.12 98 SER A O 1
ATOM 792 N N . SER A 1 99 ? 18.169 11.197 -16.420 1.00 92.94 99 SER A N 1
ATOM 793 C CA . SER A 1 99 ? 17.821 12.527 -16.949 1.00 92.94 99 SER A CA 1
ATOM 794 C C . SER A 1 99 ? 16.317 12.834 -16.905 1.00 92.94 99 SER A C 1
ATOM 796 O O . SER A 1 99 ? 15.927 14.000 -16.905 1.00 92.94 99 SER A O 1
ATOM 798 N N . THR A 1 100 ? 15.470 11.801 -16.908 1.00 94.31 100 THR A N 1
ATOM 799 C CA . THR A 1 100 ? 14.003 11.924 -16.994 1.00 94.31 100 THR A CA 1
ATOM 800 C C . THR A 1 100 ? 13.367 12.087 -15.619 1.00 94.31 100 THR A C 1
ATOM 802 O O . THR A 1 100 ? 12.459 12.899 -15.434 1.00 94.31 100 THR A O 1
ATOM 805 N N . VAL A 1 101 ? 13.832 11.305 -14.647 1.00 94.56 101 VAL A N 1
ATOM 806 C CA . VAL A 1 101 ? 13.283 11.298 -13.293 1.00 94.56 101 VAL A CA 1
ATOM 807 C C . VAL A 1 101 ? 13.958 12.386 -12.462 1.00 94.56 101 VAL A C 1
ATOM 809 O O . VAL A 1 101 ? 15.170 12.581 -12.508 1.00 94.56 101 VAL A O 1
ATOM 812 N N . LYS A 1 102 ? 13.164 13.110 -11.676 1.00 93.00 102 LYS A N 1
ATOM 813 C CA . LYS A 1 102 ? 13.651 14.103 -10.720 1.00 93.00 102 LYS A CA 1
ATOM 814 C C . LYS A 1 102 ? 14.079 13.409 -9.435 1.00 93.00 102 LYS A C 1
ATOM 816 O O . LYS A 1 102 ? 13.233 12.947 -8.670 1.00 93.00 10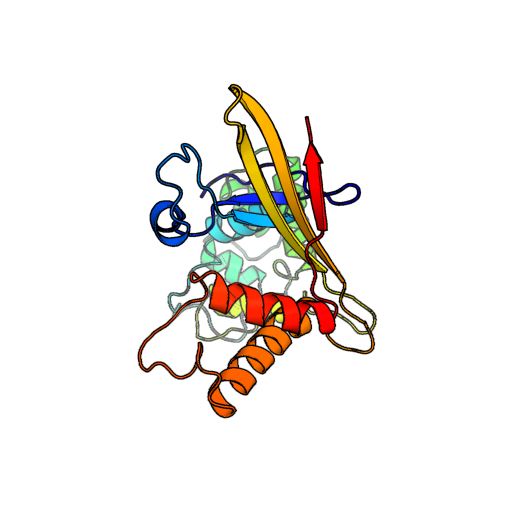2 LYS A O 1
ATOM 821 N N . TRP A 1 103 ? 15.383 13.385 -9.193 1.00 88.38 103 TRP A N 1
ATOM 822 C CA . TRP A 1 103 ? 15.977 12.785 -8.002 1.00 88.38 103 TRP A CA 1
ATOM 823 C C . TRP A 1 103 ? 16.150 13.799 -6.882 1.00 88.38 103 TRP A C 1
ATOM 825 O O . TRP A 1 103 ? 16.514 14.950 -7.119 1.00 88.38 103 TRP A O 1
ATOM 835 N N . TYR A 1 104 ? 15.949 13.349 -5.646 1.00 84.38 104 TYR A N 1
ATOM 836 C CA . TYR A 1 104 ? 16.259 14.156 -4.469 1.00 84.38 104 TYR A CA 1
ATOM 837 C C . TYR A 1 104 ? 17.774 14.242 -4.209 1.00 84.38 104 TYR A C 1
ATOM 839 O O . TYR A 1 104 ? 18.279 15.279 -3.786 1.00 84.38 104 TYR A O 1
ATOM 847 N N . ASN A 1 105 ? 18.510 13.162 -4.483 1.00 86.00 105 ASN A N 1
ATOM 848 C CA . ASN A 1 105 ? 19.968 13.098 -4.405 1.00 86.00 105 ASN A CA 1
ATOM 849 C C . ASN A 1 105 ? 20.510 12.010 -5.356 1.00 86.00 105 ASN A C 1
ATOM 851 O O . ASN A 1 105 ? 19.734 11.270 -5.961 1.00 86.00 105 ASN A O 1
ATOM 855 N N . ALA A 1 106 ? 21.837 11.920 -5.495 1.00 87.50 106 ALA A N 1
ATOM 856 C CA . ALA A 1 106 ? 22.477 10.932 -6.369 1.00 87.50 106 ALA A CA 1
ATOM 857 C C . ALA A 1 106 ? 22.197 9.481 -5.934 1.00 87.50 106 ALA A C 1
ATOM 859 O O . ALA A 1 106 ? 21.874 8.649 -6.777 1.00 87.50 106 ALA A O 1
ATOM 860 N N . GLN A 1 107 ? 22.224 9.207 -4.625 1.00 90.62 107 GLN A N 1
ATOM 861 C CA . GLN A 1 107 ? 21.969 7.871 -4.076 1.00 90.62 107 GLN A CA 1
ATOM 862 C C . GLN A 1 107 ? 20.584 7.339 -4.475 1.00 90.62 107 GLN A C 1
ATOM 864 O O . GLN A 1 107 ? 20.459 6.185 -4.862 1.00 90.62 107 GLN A O 1
ATOM 869 N N . ALA A 1 108 ? 19.557 8.192 -4.481 1.00 90.88 108 ALA A N 1
ATOM 870 C CA . ALA A 1 108 ? 18.204 7.808 -4.878 1.00 90.88 108 ALA A CA 1
ATOM 871 C C . ALA A 1 108 ? 18.118 7.359 -6.349 1.00 90.88 108 ALA A C 1
ATOM 873 O O . ALA A 1 108 ? 17.344 6.456 -6.668 1.00 90.88 108 ALA A O 1
ATOM 874 N N . SER A 1 109 ? 18.914 7.961 -7.243 1.00 94.12 109 SER A N 1
ATOM 875 C CA . SER A 1 109 ? 19.016 7.504 -8.637 1.00 94.12 109 SER A CA 1
ATOM 876 C C . SER A 1 109 ? 19.642 6.110 -8.703 1.00 94.12 109 SER A C 1
ATOM 878 O O . SER A 1 109 ? 19.134 5.240 -9.410 1.00 94.12 109 SER A O 1
ATOM 880 N N . ASP A 1 110 ? 20.729 5.886 -7.964 1.00 94.62 110 ASP A N 1
ATOM 881 C CA . ASP A 1 110 ? 21.441 4.605 -7.954 1.00 94.62 110 ASP A CA 1
ATOM 882 C C . ASP A 1 110 ? 20.587 3.477 -7.353 1.00 94.62 110 ASP A C 1
ATOM 884 O O . ASP A 1 110 ? 20.519 2.378 -7.918 1.00 94.62 110 ASP A O 1
ATOM 888 N N . ASP A 1 111 ? 19.873 3.757 -6.261 1.00 95.00 111 ASP A N 1
ATOM 889 C CA . ASP A 1 111 ? 18.956 2.819 -5.608 1.00 95.00 111 ASP A CA 1
ATOM 890 C C . ASP A 1 111 ? 17.794 2.447 -6.535 1.00 95.00 111 ASP A C 1
ATOM 892 O O . ASP A 1 111 ? 17.456 1.270 -6.683 1.00 95.00 111 ASP A O 1
ATOM 896 N N . PHE A 1 112 ? 17.220 3.431 -7.235 1.00 96.69 112 PHE A N 1
ATOM 897 C CA . PHE A 1 112 ? 16.147 3.187 -8.194 1.00 96.69 112 PHE A CA 1
ATOM 898 C C . PHE A 1 112 ? 16.607 2.307 -9.359 1.00 96.69 112 PHE A C 1
ATOM 900 O O . PHE A 1 112 ? 15.956 1.313 -9.685 1.00 96.69 112 PHE A O 1
ATOM 907 N N . VAL A 1 113 ? 17.749 2.628 -9.973 1.00 97.31 113 VAL A N 1
ATOM 908 C CA . VAL A 1 113 ? 18.301 1.820 -11.069 1.00 97.31 113 VAL A CA 1
ATOM 909 C C . VAL A 1 113 ? 18.625 0.404 -10.579 1.00 97.31 113 VAL A C 1
ATOM 911 O O . VAL A 1 113 ? 18.346 -0.570 -11.282 1.00 97.31 113 VAL A O 1
ATOM 914 N N . THR A 1 114 ? 19.154 0.260 -9.363 1.00 97.50 114 THR A N 1
ATOM 915 C CA . THR A 1 114 ? 19.401 -1.048 -8.740 1.00 97.50 114 THR A CA 1
ATOM 916 C C . THR A 1 114 ? 18.107 -1.840 -8.558 1.00 97.50 114 THR A C 1
ATOM 918 O O . THR A 1 114 ? 18.054 -3.008 -8.949 1.00 97.50 114 THR A O 1
ATOM 921 N N . GLY A 1 115 ? 17.040 -1.211 -8.062 1.00 97.56 115 GLY A N 1
ATOM 922 C CA . GLY A 1 115 ? 15.729 -1.846 -7.935 1.00 97.56 115 GLY A CA 1
ATOM 923 C C . GLY A 1 115 ? 15.142 -2.269 -9.287 1.00 97.56 115 GLY A C 1
ATOM 924 O O . GLY A 1 115 ? 14.666 -3.397 -9.422 1.00 97.56 115 GLY A O 1
ATOM 925 N N . LEU A 1 116 ? 15.258 -1.438 -10.333 1.00 98.12 116 LEU A N 1
ATOM 926 C CA . LEU A 1 116 ? 14.848 -1.823 -11.690 1.00 98.12 116 LEU A CA 1
ATOM 927 C C . LEU A 1 116 ? 15.607 -3.064 -12.190 1.00 98.12 116 LEU A C 1
ATOM 929 O O . LEU A 1 116 ? 14.995 -3.957 -12.783 1.00 98.12 116 LEU A O 1
ATOM 933 N N . ARG A 1 117 ? 16.921 -3.159 -11.931 1.00 97.75 117 ARG A N 1
ATOM 934 C CA . ARG A 1 117 ? 17.715 -4.355 -12.273 1.00 97.75 117 ARG A CA 1
ATOM 935 C C . ARG A 1 117 ? 17.245 -5.587 -11.513 1.00 97.75 117 ARG A C 1
ATOM 937 O O . ARG A 1 117 ? 17.058 -6.631 -12.132 1.00 97.75 117 ARG A O 1
ATOM 944 N N . GLN A 1 118 ? 17.030 -5.474 -10.203 1.00 96.94 118 GLN A N 1
ATOM 945 C CA . GLN A 1 118 ? 16.575 -6.586 -9.361 1.00 96.94 118 GLN A CA 1
ATOM 946 C C . GLN A 1 118 ? 15.197 -7.111 -9.789 1.00 96.94 118 GLN A C 1
ATOM 948 O O . GLN A 1 118 ? 14.961 -8.318 -9.782 1.00 96.94 118 GLN A O 1
ATOM 953 N N . LEU A 1 119 ? 14.315 -6.222 -10.254 1.00 97.44 119 LEU A N 1
ATOM 954 C CA . LEU A 1 119 ? 13.017 -6.584 -10.830 1.00 97.44 119 LEU A CA 1
ATOM 955 C C . LEU A 1 119 ? 13.113 -7.122 -12.271 1.00 97.44 119 LEU A C 1
ATOM 957 O O . LEU A 1 119 ? 12.117 -7.587 -12.828 1.00 97.44 119 LEU A O 1
ATOM 961 N N . GLY A 1 120 ? 14.294 -7.086 -12.893 1.00 97.44 120 GLY A N 1
ATOM 962 C CA . GLY A 1 120 ? 14.519 -7.519 -14.274 1.00 97.44 120 GLY A CA 1
ATOM 963 C C . GLY A 1 120 ? 14.025 -6.533 -15.339 1.00 97.44 120 GLY A C 1
ATOM 964 O O . GLY A 1 120 ? 13.999 -6.885 -16.517 1.00 97.44 120 GLY A O 1
ATOM 965 N N . LEU A 1 121 ? 13.672 -5.302 -14.958 1.00 97.81 121 LEU A N 1
ATOM 966 C CA . LEU A 1 121 ? 13.119 -4.264 -15.843 1.00 97.81 121 LEU A CA 1
ATOM 967 C C . LEU A 1 121 ? 14.177 -3.609 -16.750 1.00 97.81 121 LEU A C 1
ATOM 969 O O . LEU A 1 121 ? 13.844 -2.843 -17.646 1.00 97.81 121 LEU A O 1
ATOM 973 N N . LEU A 1 122 ? 15.457 -3.930 -16.552 1.00 97.88 122 LEU A N 1
ATOM 974 C CA . LEU A 1 122 ? 16.572 -3.499 -17.406 1.00 97.88 122 LEU A CA 1
ATOM 975 C C . LEU A 1 122 ? 17.204 -4.671 -18.175 1.00 97.88 122 LEU A C 1
ATOM 977 O O . LEU A 1 122 ? 18.357 -4.600 -18.586 1.00 97.88 122 LEU A O 1
ATOM 981 N N . SER A 1 123 ? 16.465 -5.769 -18.351 1.00 97.12 123 SER A N 1
ATOM 982 C CA . SER A 1 123 ? 16.975 -6.999 -18.965 1.00 97.12 123 SER A CA 1
ATOM 983 C C . SER A 1 123 ? 16.614 -7.150 -20.450 1.00 97.12 123 SER A C 1
ATOM 985 O O . SER A 1 123 ? 15.797 -6.419 -21.016 1.00 97.12 123 SER A O 1
ATOM 987 N N . HIS A 1 124 ? 17.208 -8.165 -21.082 1.00 97.00 124 HIS A N 1
ATOM 988 C CA . HIS A 1 124 ? 16.807 -8.658 -22.401 1.00 97.00 124 HIS A CA 1
ATOM 989 C C . HIS A 1 124 ? 15.699 -9.730 -22.333 1.00 97.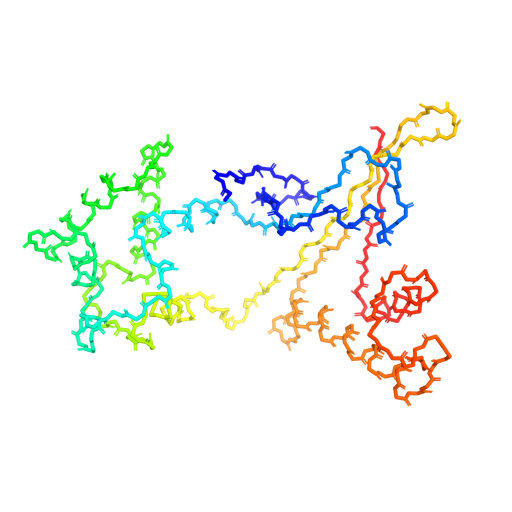00 124 HIS A C 1
ATOM 991 O O . HIS A 1 124 ? 15.394 -10.338 -23.358 1.00 97.00 124 HIS A O 1
ATOM 997 N N . GLU A 1 125 ? 15.101 -9.989 -21.159 1.00 96.88 125 GLU A N 1
ATOM 998 C CA . GLU A 1 125 ? 13.942 -10.886 -21.062 1.00 96.88 125 GLU A CA 1
ATOM 999 C C . GLU A 1 125 ? 12.774 -10.323 -21.884 1.00 96.88 125 GLU A C 1
ATOM 1001 O O . GLU A 1 125 ? 12.565 -9.105 -21.941 1.00 96.88 125 GLU A O 1
ATOM 1006 N N . ILE A 1 126 ? 12.013 -11.220 -22.519 1.00 97.38 126 ILE A N 1
ATOM 1007 C CA . ILE A 1 126 ? 10.790 -10.852 -23.232 1.00 97.38 126 ILE A CA 1
ATOM 1008 C C . ILE A 1 126 ? 9.753 -10.372 -22.222 1.00 97.38 126 ILE A C 1
ATOM 1010 O O . ILE A 1 126 ? 9.515 -11.009 -21.193 1.00 97.38 126 ILE A O 1
ATOM 1014 N N . VAL A 1 127 ? 9.140 -9.241 -22.541 1.00 95.38 127 VAL A N 1
ATOM 1015 C CA . VAL A 1 127 ? 8.128 -8.595 -21.718 1.00 95.38 127 VAL A CA 1
ATOM 1016 C C . VAL A 1 127 ? 6.827 -9.404 -21.769 1.00 95.38 127 VAL A C 1
ATOM 1018 O O . VAL A 1 127 ? 6.367 -9.740 -22.866 1.00 95.38 127 VAL A O 1
ATOM 1021 N N . PRO A 1 128 ? 6.198 -9.702 -20.618 1.00 93.56 128 PRO A N 1
ATOM 1022 C CA . PRO A 1 128 ? 4.870 -10.298 -20.566 1.00 93.56 128 PRO A CA 1
ATOM 1023 C C . PRO A 1 128 ? 3.813 -9.221 -20.848 1.00 93.56 128 PRO A C 1
ATOM 1025 O O . PRO A 1 128 ? 3.152 -8.741 -19.931 1.00 93.56 128 PRO A O 1
ATOM 1028 N N . VAL A 1 129 ? 3.696 -8.802 -22.113 1.00 94.00 129 VAL A N 1
ATOM 1029 C CA . VAL A 1 129 ? 2.717 -7.782 -22.524 1.00 94.00 129 VAL A CA 1
ATOM 1030 C C . VAL A 1 129 ? 1.314 -8.226 -22.114 1.00 94.00 129 VAL A C 1
ATOM 1032 O O . VAL A 1 129 ? 0.884 -9.326 -22.469 1.00 94.00 129 VAL A O 1
ATOM 1035 N N . LYS A 1 130 ? 0.626 -7.371 -21.356 1.00 93.62 130 LYS A N 1
ATOM 1036 C CA . LYS A 1 130 ? -0.707 -7.624 -20.808 1.00 93.62 130 LYS A CA 1
ATOM 1037 C C . LYS A 1 130 ? -1.614 -6.435 -21.102 1.00 93.62 130 LYS A C 1
ATOM 1039 O O . LYS A 1 130 ? -1.225 -5.296 -20.853 1.00 93.62 130 LYS A O 1
ATOM 1044 N N . ASP A 1 131 ? -2.786 -6.732 -21.665 1.00 92.38 131 ASP A N 1
ATOM 1045 C CA . ASP A 1 131 ? -3.846 -5.773 -22.016 1.00 92.38 131 ASP A CA 1
ATOM 1046 C C . ASP A 1 131 ? -3.367 -4.562 -22.845 1.00 92.38 131 ASP A C 1
ATOM 1048 O O . ASP A 1 131 ? -3.993 -3.506 -22.862 1.00 92.38 131 ASP A O 1
ATOM 1052 N N . ASP A 1 132 ? -2.232 -4.717 -23.531 1.00 94.56 132 ASP A N 1
ATOM 1053 C CA . ASP A 1 132 ? -1.520 -3.685 -24.287 1.00 94.56 132 ASP A CA 1
ATOM 1054 C C . ASP A 1 132 ? -1.209 -2.403 -23.482 1.00 94.56 132 ASP A C 1
ATOM 1056 O O . ASP A 1 132 ? -0.883 -1.367 -24.067 1.00 94.56 132 ASP A O 1
ATOM 1060 N N . THR A 1 133 ? -1.258 -2.444 -22.143 1.00 97.75 133 THR A N 1
ATOM 1061 C CA . THR A 1 133 ? -0.953 -1.295 -21.272 1.00 97.75 133 THR A CA 1
ATOM 1062 C C . THR A 1 133 ? 0.400 -1.457 -20.583 1.00 97.75 133 THR A C 1
ATOM 1064 O O . THR A 1 133 ? 0.860 -2.565 -20.288 1.00 97.75 133 THR A O 1
ATOM 1067 N N . LEU A 1 134 ? 1.064 -0.332 -20.297 1.00 98.19 134 LEU A N 1
ATOM 1068 C CA . LEU A 1 134 ? 2.326 -0.344 -19.551 1.00 98.19 134 LEU A CA 1
ATOM 1069 C C . LEU A 1 134 ? 2.103 -0.762 -18.097 1.00 98.19 134 LEU A C 1
ATOM 1071 O O . LEU A 1 134 ? 2.913 -1.518 -17.560 1.00 98.19 134 LEU A O 1
ATOM 1075 N N . LEU A 1 135 ? 0.999 -0.311 -17.491 1.00 98.31 135 LEU A N 1
ATOM 1076 C CA . LEU A 1 135 ? 0.654 -0.644 -16.114 1.00 98.31 135 LEU A CA 1
ATOM 1077 C C . LEU A 1 135 ? 0.458 -2.152 -15.928 1.00 98.31 135 LEU A C 1
ATOM 1079 O O . LEU A 1 135 ? 1.105 -2.739 -15.066 1.00 98.31 135 LEU A O 1
ATOM 1083 N N . ASP A 1 136 ? -0.383 -2.789 -16.743 1.00 98.00 136 ASP A N 1
ATOM 1084 C CA . ASP A 1 136 ? -0.691 -4.216 -16.589 1.00 98.00 136 ASP A CA 1
ATOM 1085 C C . ASP A 1 136 ? 0.523 -5.090 -16.921 1.00 98.00 136 ASP A C 1
ATOM 1087 O O . ASP A 1 136 ? 0.780 -6.102 -16.262 1.00 98.00 136 ASP A O 1
ATOM 1091 N N . THR A 1 137 ? 1.328 -4.655 -17.891 1.00 97.75 137 THR A N 1
ATOM 1092 C CA . THR A 1 137 ? 2.601 -5.290 -18.244 1.00 97.75 137 THR A CA 1
ATOM 1093 C C . THR A 1 137 ? 3.622 -5.213 -17.102 1.00 97.75 137 THR A C 1
ATOM 1095 O O . THR A 1 137 ? 4.284 -6.204 -16.783 1.00 97.75 137 THR A O 1
ATOM 1098 N N . LEU A 1 138 ? 3.740 -4.056 -16.441 1.00 98.12 138 LEU A N 1
ATOM 1099 C CA . LEU A 1 138 ? 4.556 -3.909 -15.237 1.00 98.12 138 LEU A CA 1
ATOM 1100 C C . LEU A 1 138 ? 4.021 -4.798 -14.108 1.00 98.12 138 LEU A C 1
ATOM 1102 O O . LEU A 1 138 ? 4.801 -5.514 -13.481 1.00 98.12 138 LEU A O 1
ATOM 1106 N N . CYS A 1 139 ? 2.708 -4.783 -13.865 1.00 97.94 139 CYS A N 1
ATOM 1107 C CA . CYS A 1 139 ? 2.059 -5.599 -12.840 1.00 97.94 139 CYS A CA 1
ATOM 1108 C C . CYS A 1 139 ? 2.383 -7.084 -13.009 1.00 97.94 139 CYS A C 1
ATOM 1110 O O . CYS A 1 139 ? 2.801 -7.710 -12.040 1.00 97.94 139 CYS A O 1
ATOM 1112 N N . ALA A 1 140 ? 2.314 -7.623 -14.230 1.00 96.81 140 ALA A N 1
ATOM 1113 C CA . ALA A 1 140 ? 2.669 -9.017 -14.501 1.00 96.81 140 ALA A CA 1
ATOM 1114 C C . ALA A 1 140 ? 4.115 -9.360 -14.079 1.00 96.81 140 ALA A C 1
ATOM 1116 O O . ALA A 1 140 ? 4.384 -10.445 -13.558 1.00 96.81 140 ALA A O 1
ATOM 1117 N N . GLN A 1 141 ? 5.058 -8.428 -14.251 1.00 97.12 141 GLN A N 1
ATOM 1118 C CA . GLN A 1 141 ? 6.437 -8.619 -13.795 1.00 97.12 141 GLN A CA 1
ATOM 1119 C C . GLN A 1 141 ? 6.573 -8.522 -12.277 1.00 97.12 141 GLN A C 1
ATOM 1121 O O . GLN A 1 141 ? 7.303 -9.312 -11.675 1.00 97.12 141 GLN A O 1
ATOM 1126 N N . LEU A 1 142 ? 5.889 -7.563 -11.652 1.00 97.19 142 LEU A N 1
ATOM 1127 C CA . LEU A 1 142 ? 5.910 -7.396 -10.201 1.00 97.19 142 LEU A CA 1
ATOM 1128 C C . LEU A 1 142 ? 5.276 -8.604 -9.503 1.00 97.19 142 LEU A C 1
ATOM 1130 O O . LEU A 1 142 ? 5.865 -9.116 -8.559 1.00 97.19 142 LEU A O 1
ATOM 1134 N N . GLU A 1 143 ? 4.154 -9.120 -10.006 1.00 96.44 143 GLU A N 1
ATOM 1135 C CA . GLU A 1 143 ? 3.507 -10.350 -9.525 1.00 96.44 143 GLU A CA 1
ATOM 1136 C C . GLU A 1 143 ? 4.485 -11.534 -9.549 1.00 96.44 143 GLU A C 1
ATOM 1138 O O . GLU A 1 143 ? 4.616 -12.264 -8.567 1.00 96.44 143 GLU A O 1
ATOM 1143 N N . LYS A 1 144 ? 5.251 -11.681 -10.636 1.00 94.31 144 LYS A N 1
ATOM 1144 C CA . LYS A 1 144 ? 6.275 -12.726 -10.764 1.00 94.31 144 LYS A CA 1
ATOM 1145 C C . LYS A 1 144 ? 7.434 -12.559 -9.772 1.00 94.31 144 LYS A C 1
ATOM 1147 O O . LYS A 1 144 ? 7.977 -13.558 -9.309 1.00 94.31 144 LYS A O 1
ATOM 1152 N N . ARG A 1 145 ? 7.875 -11.324 -9.506 1.00 95.38 145 ARG A N 1
ATOM 1153 C CA . ARG A 1 145 ? 9.116 -11.037 -8.755 1.00 95.38 145 ARG A CA 1
ATOM 1154 C C . ARG A 1 145 ? 8.904 -10.770 -7.262 1.00 95.38 145 ARG A C 1
ATOM 1156 O O . ARG A 1 145 ? 9.841 -10.967 -6.501 1.00 95.38 145 ARG A O 1
ATOM 1163 N N . LEU A 1 146 ? 7.718 -10.313 -6.862 1.00 96.81 146 LEU A N 1
ATOM 1164 C CA . LEU A 1 146 ? 7.404 -9.818 -5.513 1.00 96.81 146 LEU A CA 1
ATOM 1165 C C . LEU A 1 146 ? 6.282 -10.615 -4.826 1.00 96.81 146 LEU A C 1
ATOM 1167 O O . LEU A 1 146 ? 5.629 -10.109 -3.915 1.00 96.81 146 LEU A O 1
ATOM 1171 N N . SER A 1 147 ? 6.038 -11.849 -5.267 1.00 96.25 147 SER A N 1
ATOM 1172 C CA . SER A 1 147 ? 5.160 -12.779 -4.553 1.00 96.25 147 SER A CA 1
ATOM 1173 C C . SER A 1 147 ? 5.857 -13.350 -3.319 1.00 96.25 147 SER A C 1
ATOM 1175 O O . SER A 1 147 ? 7.049 -13.649 -3.372 1.00 96.25 147 SER A O 1
ATOM 1177 N N . PHE A 1 148 ? 5.097 -13.566 -2.244 1.00 96.75 148 PHE A N 1
ATOM 1178 C CA . PHE A 1 148 ? 5.589 -14.288 -1.071 1.00 96.75 148 PHE A CA 1
ATOM 1179 C C . PHE A 1 148 ? 6.002 -15.717 -1.441 1.00 96.75 148 PHE A C 1
ATOM 1181 O O . PHE A 1 148 ? 5.269 -16.436 -2.128 1.00 96.75 148 PHE A O 1
ATOM 1188 N N . LEU A 1 149 ? 7.165 -16.134 -0.953 1.00 96.31 149 LEU A N 1
ATOM 1189 C CA . LEU A 1 149 ? 7.698 -17.483 -1.102 1.00 96.31 149 LEU A CA 1
ATOM 1190 C C . LEU A 1 149 ? 7.305 -18.380 0.086 1.00 96.31 149 LEU A C 1
ATOM 1192 O O . LEU A 1 149 ? 6.975 -17.886 1.168 1.00 96.31 149 LEU A O 1
ATOM 1196 N N . PRO A 1 150 ? 7.356 -19.719 -0.072 1.00 95.69 150 PRO A N 1
ATOM 1197 C CA . PRO A 1 150 ? 7.091 -20.638 1.030 1.00 95.69 150 PRO A CA 1
ATOM 1198 C C . PRO A 1 150 ? 7.979 -20.356 2.249 1.00 95.69 150 PRO A C 1
ATOM 1200 O O . PRO A 1 150 ? 9.203 -20.306 2.138 1.00 95.69 150 PRO A O 1
ATOM 1203 N N . GLY A 1 151 ? 7.355 -20.211 3.419 1.00 96.50 151 GLY A N 1
ATOM 1204 C CA . GLY A 1 151 ? 8.036 -19.909 4.683 1.00 96.50 151 GLY A CA 1
ATOM 1205 C C . GLY A 1 151 ? 8.136 -18.417 5.020 1.00 96.50 151 GLY A C 1
ATOM 1206 O O . GLY A 1 151 ? 8.452 -18.084 6.163 1.00 96.50 151 GLY A O 1
ATOM 1207 N N . GLU A 1 152 ? 7.837 -17.520 4.077 1.00 97.75 152 GLU A N 1
ATOM 1208 C CA . GLU A 1 152 ? 7.743 -16.084 4.346 1.00 97.75 152 GLU A CA 1
ATOM 1209 C C . GLU A 1 152 ? 6.428 -15.722 5.052 1.00 97.75 152 GLU A C 1
ATOM 1211 O O . GLU A 1 152 ? 5.477 -16.505 5.101 1.00 97.75 152 GLU A O 1
ATOM 1216 N N . ARG A 1 153 ? 6.378 -14.520 5.638 1.00 97.69 153 ARG A N 1
ATOM 1217 C CA . ARG A 1 153 ? 5.213 -14.007 6.373 1.00 97.69 153 ARG A CA 1
ATOM 1218 C C . ARG A 1 153 ? 4.897 -12.590 5.940 1.00 97.69 153 ARG A C 1
ATOM 1220 O O . ARG A 1 153 ? 5.811 -11.783 5.780 1.00 97.69 153 ARG A O 1
ATOM 1227 N N . ASP A 1 154 ? 3.613 -12.276 5.833 1.00 98.19 154 ASP A N 1
ATOM 1228 C CA . ASP A 1 154 ? 3.144 -10.902 5.707 1.00 98.19 154 ASP A CA 1
ATOM 1229 C C . ASP A 1 154 ? 2.991 -10.234 7.083 1.00 98.19 154 ASP A C 1
ATOM 1231 O O . ASP A 1 154 ? 3.069 -10.870 8.140 1.00 98.19 154 ASP A O 1
ATOM 1235 N N . LEU A 1 155 ? 2.786 -8.919 7.046 1.00 97.69 155 LEU A N 1
ATOM 1236 C CA . LEU A 1 155 ? 2.615 -8.063 8.210 1.00 97.69 155 LEU A CA 1
ATOM 1237 C C . LEU A 1 155 ? 1.460 -7.091 7.959 1.00 97.69 155 LEU A C 1
ATOM 1239 O O . LEU A 1 155 ? 1.438 -6.384 6.950 1.00 97.69 155 LEU A O 1
ATOM 1243 N N . VAL A 1 156 ? 0.535 -7.016 8.912 1.00 98.25 156 VAL A N 1
ATOM 1244 C CA . VAL A 1 156 ? -0.472 -5.958 9.006 1.00 98.25 156 VAL A CA 1
ATOM 1245 C C . VAL A 1 156 ? -0.152 -5.097 10.222 1.00 98.25 156 VAL A C 1
ATOM 1247 O O . VAL A 1 156 ? -0.166 -5.579 11.354 1.00 98.25 156 VAL A O 1
ATOM 1250 N N . ILE A 1 157 ? 0.110 -3.813 9.970 1.00 97.81 157 ILE A N 1
ATOM 1251 C CA . ILE A 1 157 ? 0.203 -2.766 10.988 1.00 97.81 157 ILE A CA 1
ATOM 1252 C C . ILE A 1 157 ? -0.957 -1.792 10.790 1.00 97.81 157 ILE A C 1
ATOM 1254 O O . ILE A 1 157 ? -1.138 -1.244 9.700 1.00 97.81 157 ILE A O 1
ATOM 1258 N N . LEU A 1 158 ? -1.715 -1.543 11.854 1.00 98.00 158 LEU A N 1
ATOM 1259 C CA . LEU A 1 158 ? -2.743 -0.506 11.917 1.00 98.00 158 LEU A CA 1
ATOM 1260 C C . LEU A 1 158 ? -2.591 0.242 13.238 1.00 98.00 158 LEU A C 1
ATOM 1262 O O . LEU A 1 158 ? -2.544 -0.383 14.292 1.00 98.00 158 LEU A O 1
ATOM 1266 N N . GLN A 1 159 ? -2.554 1.572 13.194 1.00 98.25 159 GLN A N 1
ATOM 1267 C CA . GLN A 1 159 ? -2.555 2.400 14.395 1.00 98.25 159 GLN A CA 1
ATOM 1268 C C . GLN A 1 159 ? -3.567 3.533 14.253 1.00 98.25 159 GLN A C 1
ATOM 1270 O O . GLN A 1 159 ? -3.558 4.272 13.268 1.00 98.25 159 GLN A O 1
ATOM 1275 N N . HIS A 1 160 ? -4.411 3.689 15.265 1.00 98.25 160 HIS A N 1
ATOM 1276 C CA . HIS A 1 160 ? -5.118 4.935 15.522 1.00 98.25 160 HIS A CA 1
ATOM 1277 C C . HIS A 1 160 ? -4.322 5.755 16.535 1.00 98.25 160 HIS A C 1
ATOM 1279 O O . HIS A 1 160 ? -3.763 5.195 17.478 1.00 98.25 160 HIS A O 1
ATOM 1285 N N . LYS A 1 161 ? -4.276 7.074 16.344 1.00 97.94 161 LYS A N 1
ATOM 1286 C CA . LYS A 1 161 ? -3.617 8.024 17.244 1.00 97.94 161 LYS A CA 1
ATOM 1287 C C . LYS A 1 161 ? -4.560 9.192 17.493 1.00 97.94 161 LYS A C 1
ATOM 1289 O O . LYS A 1 161 ? -4.978 9.852 16.546 1.00 97.94 161 LYS A O 1
ATOM 1294 N N . PHE A 1 162 ? -4.881 9.423 18.756 1.00 98.25 162 PHE A N 1
ATOM 1295 C CA . PHE A 1 162 ? -5.802 10.453 19.213 1.00 98.25 162 PHE A CA 1
ATOM 1296 C C . PHE A 1 162 ? -5.037 11.418 20.109 1.00 98.25 162 PHE A C 1
ATOM 1298 O O . PHE A 1 162 ? -4.453 10.988 21.100 1.00 98.25 162 PHE A O 1
ATOM 1305 N N . VAL A 1 163 ? -5.040 12.704 19.769 1.00 97.75 163 VAL A N 1
ATOM 1306 C CA . VAL A 1 163 ? -4.583 13.774 20.663 1.00 97.75 163 VAL A CA 1
ATOM 1307 C C . VAL A 1 163 ? -5.835 14.358 21.301 1.00 97.75 163 VAL A C 1
ATOM 1309 O O . VAL A 1 163 ? -6.713 14.838 20.589 1.00 97.75 163 VAL A O 1
ATOM 1312 N N . ILE A 1 164 ? -5.951 14.223 22.618 1.00 97.81 164 ILE A N 1
ATOM 1313 C CA . ILE A 1 164 ? -7.186 14.455 23.367 1.00 97.81 164 ILE A CA 1
ATOM 1314 C C . ILE A 1 164 ? -6.946 15.583 24.363 1.00 97.81 164 ILE A C 1
ATOM 1316 O O . ILE A 1 164 ? -6.039 15.493 25.189 1.00 97.81 164 ILE A O 1
ATOM 1320 N N . GLU A 1 165 ? -7.795 16.606 24.322 1.00 97.31 165 GLU A N 1
ATOM 1321 C CA . GLU A 1 165 ? -7.941 17.573 25.409 1.00 97.31 165 GLU A CA 1
ATOM 1322 C C . GLU A 1 165 ? -9.031 17.080 26.369 1.00 97.31 165 GLU A C 1
ATOM 1324 O O . GLU A 1 165 ? -10.159 16.786 25.967 1.00 97.31 165 GLU A O 1
ATOM 1329 N N . LYS A 1 166 ? -8.687 16.932 27.648 1.00 95.50 166 LYS A N 1
ATOM 1330 C CA . LYS A 1 166 ? -9.614 16.489 28.691 1.00 95.50 166 LYS A CA 1
ATOM 1331 C C . LYS A 1 166 ? -10.436 17.652 29.229 1.00 95.50 166 LYS A C 1
ATOM 1333 O O . LYS A 1 166 ? -10.079 18.815 29.097 1.00 95.50 166 LYS A O 1
ATOM 1338 N N . ALA A 1 167 ? -11.502 17.320 29.955 1.00 96.06 167 ALA A N 1
ATOM 1339 C CA . ALA A 1 167 ? -12.378 18.303 30.592 1.00 96.06 167 ALA A CA 1
ATOM 1340 C C . ALA A 1 167 ? -11.669 19.226 31.607 1.00 96.06 167 ALA A C 1
ATOM 1342 O O . ALA A 1 167 ? -12.168 20.311 31.889 1.00 96.06 167 ALA A O 1
ATOM 1343 N N . ASP A 1 168 ? -10.529 18.807 32.165 1.00 96.25 168 ASP A N 1
ATOM 1344 C CA . ASP A 1 168 ? -9.703 19.622 33.066 1.00 96.25 168 ASP A CA 1
ATOM 1345 C C . ASP A 1 168 ? -8.679 20.508 32.325 1.00 96.25 168 ASP A C 1
ATOM 1347 O O . ASP A 1 168 ? -7.889 21.199 32.969 1.00 96.25 168 ASP A O 1
ATOM 1351 N N . GLY A 1 169 ? -8.687 20.489 30.987 1.00 95.38 169 GLY A N 1
ATOM 1352 C CA . GLY A 1 169 ? -7.758 21.208 30.116 1.00 95.38 169 GLY A CA 1
ATOM 1353 C C . GLY A 1 169 ? -6.404 20.519 29.926 1.00 95.38 169 GLY A C 1
ATOM 1354 O O . GLY A 1 169 ? -5.550 21.043 29.212 1.00 95.38 169 GLY A O 1
ATOM 1355 N N . SER A 1 170 ? -6.162 19.360 30.550 1.00 95.69 170 SER A N 1
ATOM 1356 C CA . SER A 1 170 ? -4.937 18.595 30.305 1.00 95.69 170 SER A CA 1
ATOM 1357 C C . SER A 1 170 ? -5.001 17.858 28.965 1.00 95.69 170 SER A C 1
ATOM 1359 O O . SER A 1 170 ? -6.054 17.374 28.553 1.00 95.69 170 SER A O 1
ATOM 1361 N N . ALA A 1 171 ? -3.859 17.750 28.287 1.00 95.50 171 ALA A N 1
ATOM 1362 C CA . ALA A 1 171 ? -3.736 16.994 27.048 1.00 95.50 171 ALA A CA 1
ATOM 1363 C C . ALA A 1 171 ? -3.181 15.589 27.314 1.00 95.50 171 ALA A C 1
ATOM 1365 O O . ALA A 1 171 ? -2.346 15.393 28.199 1.00 95.50 171 ALA A O 1
ATOM 1366 N N . GLU A 1 172 ? -3.616 14.609 26.528 1.00 96.81 172 GLU A N 1
ATOM 1367 C CA . GLU A 1 172 ? -2.961 13.304 26.431 1.00 96.81 172 GLU A CA 1
ATOM 1368 C C . GLU A 1 172 ? -2.988 12.786 24.994 1.00 96.81 172 GLU A C 1
ATOM 1370 O O . GLU A 1 172 ? -3.834 13.177 24.189 1.00 96.81 172 GLU A O 1
ATOM 1375 N N . THR A 1 173 ? -2.081 11.866 24.673 1.00 97.88 173 THR A N 1
ATOM 1376 C CA . THR A 1 173 ? -2.127 11.130 23.408 1.00 97.88 173 THR A CA 1
ATOM 1377 C C . THR A 1 173 ? -2.468 9.675 23.678 1.00 97.88 173 THR A C 1
ATOM 1379 O O . THR A 1 173 ? -1.799 9.017 24.468 1.00 97.88 173 THR A O 1
ATOM 1382 N N . ARG A 1 174 ? -3.480 9.138 23.000 1.00 98.19 174 ARG A N 1
ATOM 1383 C CA . ARG A 1 174 ? -3.799 7.708 23.030 1.00 98.19 174 ARG A CA 1
ATOM 1384 C C . ARG A 1 174 ? -3.504 7.066 21.692 1.00 98.19 174 ARG A C 1
ATOM 1386 O O . ARG A 1 174 ? -3.824 7.626 20.644 1.00 98.19 174 ARG A O 1
ATOM 1393 N N . THR A 1 175 ? -2.937 5.871 21.724 1.00 98.19 175 THR A N 1
ATOM 1394 C CA . THR A 1 175 ? -2.756 5.036 20.536 1.00 98.19 175 THR A CA 1
ATOM 1395 C C . THR A 1 175 ? -3.512 3.733 20.695 1.00 98.19 175 THR A C 1
ATOM 1397 O O . THR A 1 175 ? -3.525 3.179 21.785 1.00 98.19 175 THR A O 1
ATOM 1400 N N . SER A 1 176 ? -4.096 3.228 19.612 1.00 98.19 176 SER A N 1
ATOM 1401 C CA . SER A 1 176 ? -4.657 1.878 19.527 1.00 98.19 176 SER A CA 1
ATOM 1402 C C . SER A 1 176 ? -3.974 1.173 18.363 1.00 98.19 176 SER A C 1
ATOM 1404 O O . SER A 1 176 ? -4.079 1.650 17.231 1.00 98.19 176 SER A O 1
ATOM 1406 N N . THR A 1 177 ? -3.212 0.109 18.629 1.00 98.19 177 THR A N 1
ATOM 1407 C CA . THR A 1 177 ? -2.274 -0.483 17.658 1.00 98.19 177 THR A CA 1
ATOM 1408 C C . THR A 1 177 ? -2.516 -1.979 17.466 1.00 98.19 177 THR A C 1
ATOM 1410 O O . THR A 1 177 ? -2.515 -2.741 18.427 1.00 98.19 177 THR A O 1
ATOM 1413 N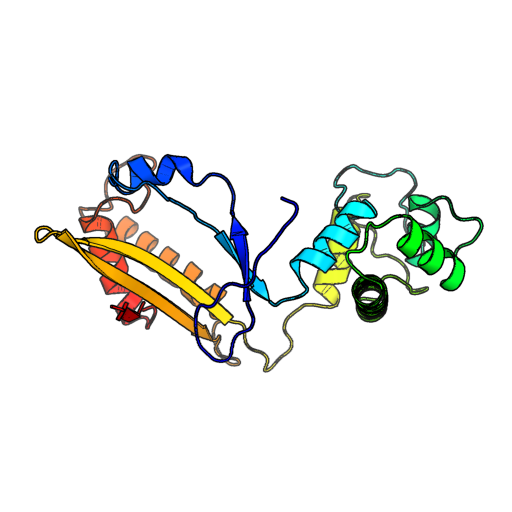 N . LEU A 1 178 ? -2.662 -2.410 16.214 1.00 97.81 178 LEU A N 1
ATOM 1414 C CA . LEU A 1 178 ? -2.617 -3.806 15.783 1.00 97.81 178 LEU A CA 1
ATOM 1415 C C . LEU A 1 178 ? -1.279 -4.064 15.086 1.00 97.81 178 LEU A C 1
ATOM 1417 O O . LEU A 1 178 ? -0.962 -3.403 14.097 1.00 97.81 178 LEU A O 1
ATOM 1421 N N . GLU A 1 179 ? -0.541 -5.059 15.573 1.00 97.31 179 GLU A N 1
ATOM 1422 C CA . GLU A 1 179 ? 0.576 -5.685 14.864 1.00 97.31 179 GLU A CA 1
ATOM 1423 C C . GLU A 1 179 ? 0.275 -7.171 14.708 1.00 97.31 179 GLU A C 1
ATOM 1425 O O . GLU A 1 179 ? 0.150 -7.895 15.695 1.00 97.31 179 GLU A O 1
ATOM 1430 N N . MET A 1 180 ? 0.147 -7.621 13.463 1.00 97.25 180 MET A N 1
ATOM 1431 C CA . MET A 1 180 ? -0.187 -9.005 13.153 1.00 97.25 180 MET A CA 1
ATOM 1432 C C . MET A 1 180 ? 0.727 -9.544 12.060 1.00 97.25 180 MET A C 1
ATOM 1434 O O . MET A 1 180 ? 0.783 -8.989 10.965 1.00 97.25 180 MET A O 1
ATOM 1438 N N . TYR A 1 181 ? 1.397 -10.656 12.355 1.00 97.69 181 TYR A N 1
ATOM 1439 C CA . TYR A 1 181 ? 2.166 -11.430 11.383 1.00 97.69 181 TYR A CA 1
ATOM 1440 C C . TYR A 1 181 ? 1.339 -12.604 10.871 1.00 97.69 181 TYR A C 1
ATOM 1442 O O . TYR A 1 181 ? 0.579 -13.207 11.634 1.00 97.69 181 TYR A O 1
ATOM 1450 N N . GLY A 1 182 ? 1.509 -12.941 9.595 1.00 97.69 182 GLY A N 1
ATOM 1451 C CA . GLY A 1 182 ? 0.941 -14.158 9.028 1.00 97.69 182 GLY A CA 1
ATOM 1452 C C . GLY A 1 182 ? 1.556 -15.419 9.627 1.00 97.69 182 GLY A C 1
ATOM 1453 O O . GLY A 1 182 ? 2.707 -15.420 10.068 1.00 97.69 182 GLY A O 1
ATOM 1454 N N . ASP A 1 183 ? 0.796 -16.508 9.617 1.00 96.62 183 ASP A N 1
ATOM 1455 C CA . ASP A 1 183 ? 1.309 -17.841 9.925 1.00 96.62 183 ASP A CA 1
ATOM 1456 C C . ASP A 1 183 ? 1.836 -18.492 8.629 1.00 96.62 183 ASP A C 1
ATOM 1458 O O . ASP A 1 183 ? 1.035 -18.709 7.716 1.00 96.62 183 ASP A O 1
ATOM 1462 N N . PRO A 1 184 ? 3.137 -18.841 8.521 1.00 95.12 184 PRO A N 1
ATOM 1463 C CA . PRO A 1 184 ? 3.690 -19.501 7.335 1.00 95.12 184 PRO A CA 1
ATOM 1464 C C . PRO A 1 184 ? 3.010 -20.828 6.978 1.00 95.12 184 PRO A C 1
ATOM 1466 O O . PRO A 1 184 ? 3.119 -21.277 5.839 1.00 95.12 184 PRO A O 1
ATOM 1469 N N . GLN A 1 185 ? 2.371 -21.489 7.950 1.00 95.00 185 GLN A N 1
ATOM 1470 C CA . GLN A 1 185 ? 1.649 -22.752 7.762 1.00 95.00 185 GLN A CA 1
ATOM 1471 C C . GLN A 1 185 ? 0.124 -22.572 7.802 1.00 95.00 185 GLN A C 1
ATOM 1473 O O . GLN A 1 185 ? -0.614 -23.556 7.753 1.00 95.00 185 GLN A O 1
ATOM 1478 N N . GLY A 1 186 ? -0.351 -21.330 7.894 1.00 95.38 186 GLY A N 1
ATOM 1479 C CA . GLY A 1 186 ? -1.758 -20.995 8.061 1.00 95.38 186 GLY A CA 1
ATOM 1480 C C . GLY A 1 186 ? -2.176 -19.827 7.176 1.00 95.38 186 GLY A C 1
ATOM 1481 O O . GLY A 1 186 ? -1.858 -19.770 5.989 1.00 95.38 186 GLY A O 1
ATOM 1482 N N . TYR A 1 187 ? -2.943 -18.902 7.752 1.00 97.19 187 TYR A N 1
ATOM 1483 C CA . TYR A 1 187 ? -3.392 -17.707 7.045 1.00 97.19 187 TYR A CA 1
ATOM 1484 C C . TYR A 1 187 ? -2.385 -16.565 7.182 1.00 97.19 187 TYR A C 1
ATOM 1486 O O . TYR A 1 187 ? -1.836 -16.317 8.258 1.00 97.19 187 TYR A O 1
ATOM 1494 N N . SER A 1 188 ? -2.229 -15.807 6.097 1.00 98.19 188 SER A N 1
ATOM 1495 C CA . SER A 1 188 ? -1.585 -14.495 6.124 1.00 98.19 188 SER A CA 1
ATOM 1496 C C . SER A 1 188 ? -2.339 -13.548 7.079 1.00 98.19 188 SER A C 1
ATOM 1498 O O . SER A 1 188 ? -3.554 -13.681 7.265 1.00 98.19 188 SER A O 1
ATOM 1500 N N . ALA A 1 189 ? -1.648 -12.573 7.670 1.00 98.25 189 ALA A N 1
ATOM 1501 C CA . ALA A 1 189 ? -2.250 -11.538 8.507 1.00 98.25 189 ALA A CA 1
ATOM 1502 C C . ALA A 1 189 ? -3.338 -10.770 7.747 1.00 98.25 189 ALA A C 1
ATOM 1504 O O . ALA A 1 189 ? -4.419 -10.525 8.286 1.00 98.25 189 ALA A O 1
ATOM 1505 N N . MET A 1 190 ? -3.088 -10.435 6.479 1.00 98.06 190 MET A N 1
ATOM 1506 C CA . MET A 1 190 ? -4.072 -9.801 5.601 1.00 98.06 190 MET A CA 1
ATOM 1507 C C . MET A 1 190 ? -5.296 -10.698 5.373 1.00 98.06 190 MET A C 1
ATOM 1509 O O . MET A 1 190 ? -6.428 -10.267 5.592 1.00 98.06 190 MET A O 1
ATOM 1513 N N . ALA A 1 191 ? -5.085 -11.958 4.981 1.00 97.94 191 ALA A N 1
ATOM 1514 C CA . ALA A 1 191 ? -6.172 -12.899 4.722 1.00 97.94 191 ALA A CA 1
ATOM 1515 C C . ALA A 1 191 ? -7.036 -13.128 5.970 1.00 97.94 191 ALA A C 1
ATOM 1517 O O . ALA A 1 191 ? -8.264 -13.095 5.885 1.00 97.94 191 ALA A O 1
ATOM 1518 N N . LYS A 1 192 ? -6.401 -13.297 7.136 1.00 97.94 192 LYS A N 1
ATOM 1519 C CA . LYS A 1 192 ? -7.094 -13.481 8.412 1.00 97.94 192 LYS A CA 1
ATOM 1520 C C . LYS A 1 192 ? -7.878 -12.230 8.800 1.00 97.94 192 LYS A C 1
ATOM 1522 O O . LYS A 1 192 ? -9.088 -12.308 8.978 1.00 97.94 192 LYS A O 1
ATOM 1527 N N . SER A 1 193 ? -7.216 -11.077 8.897 1.00 97.25 193 SER A N 1
ATOM 1528 C CA . SER A 1 193 ? -7.848 -9.839 9.376 1.00 97.25 193 SER A CA 1
ATOM 1529 C C . SER A 1 193 ? -9.018 -9.377 8.501 1.00 97.25 193 SER A C 1
ATOM 1531 O O . SER A 1 193 ? -10.028 -8.910 9.028 1.00 97.25 193 SER A O 1
ATOM 1533 N N . VAL A 1 194 ? -8.936 -9.559 7.181 1.00 97.81 194 VAL A N 1
ATOM 1534 C CA . VAL A 1 194 ? -10.020 -9.205 6.253 1.00 97.81 194 VAL A CA 1
ATOM 1535 C C . VAL A 1 194 ? -11.089 -10.297 6.201 1.00 97.81 194 VAL A C 1
ATOM 1537 O O . VAL A 1 194 ? -12.275 -10.020 6.398 1.00 97.81 194 VAL A O 1
ATOM 1540 N N . GLY A 1 195 ? -10.680 -11.539 5.936 1.00 98.06 195 GLY A N 1
ATOM 1541 C CA . GLY A 1 195 ? -11.587 -12.655 5.679 1.00 98.06 195 GLY A CA 1
ATOM 1542 C C . GLY A 1 195 ? -12.422 -13.037 6.896 1.00 98.06 195 GLY A C 1
ATOM 1543 O O . GLY A 1 195 ? -13.634 -13.202 6.774 1.00 98.06 195 GLY A O 1
ATOM 1544 N N . VAL A 1 196 ? -11.806 -13.104 8.080 1.00 97.69 196 VAL A N 1
ATOM 1545 C CA . VAL A 1 196 ? -12.507 -13.443 9.329 1.00 97.69 196 VAL A CA 1
ATOM 1546 C C . VAL A 1 196 ? -13.525 -12.365 9.691 1.00 97.69 196 VAL A C 1
ATOM 1548 O O . VAL A 1 196 ? -14.677 -12.682 9.977 1.00 97.69 196 VAL A O 1
ATOM 1551 N N . THR A 1 197 ? -13.147 -11.088 9.591 1.00 96.62 197 THR A N 1
ATOM 1552 C CA . THR A 1 197 ? -14.064 -9.967 9.849 1.00 96.62 197 THR A CA 1
ATOM 1553 C C . THR A 1 197 ? -15.268 -9.998 8.899 1.00 96.62 197 THR A C 1
ATOM 1555 O O . THR A 1 197 ? -16.409 -9.820 9.328 1.00 96.62 197 THR A O 1
ATOM 1558 N N . CYS A 1 198 ? -15.038 -10.287 7.613 1.00 98.19 198 CYS A N 1
ATOM 1559 C CA . CYS A 1 198 ? -16.105 -10.461 6.627 1.00 98.19 198 CYS A CA 1
ATOM 1560 C C . CYS A 1 198 ? -17.006 -11.669 6.948 1.00 98.19 198 CYS A C 1
ATOM 1562 O O . CYS A 1 198 ? -18.235 -11.557 6.884 1.00 98.19 198 CYS A O 1
ATOM 1564 N N . GLY A 1 199 ? -16.414 -12.801 7.337 1.00 98.31 199 GLY A N 1
ATOM 1565 C CA . GLY A 1 199 ? -17.133 -14.014 7.729 1.00 98.31 199 GLY A CA 1
ATOM 1566 C C . GLY A 1 199 ? -18.043 -13.794 8.938 1.00 98.31 199 GLY A C 1
ATOM 1567 O O . GLY A 1 199 ? -19.220 -14.141 8.881 1.00 98.31 199 GLY A O 1
ATOM 1568 N N . ILE A 1 200 ? -17.539 -13.130 9.982 1.00 98.25 200 ILE A N 1
ATOM 1569 C CA . ILE A 1 200 ? -18.308 -12.779 11.187 1.00 98.25 200 ILE A CA 1
ATOM 1570 C C . ILE A 1 200 ? -19.505 -11.890 10.836 1.00 98.25 200 ILE A C 1
ATOM 1572 O O . ILE A 1 200 ? -20.634 -12.187 11.225 1.00 98.25 200 ILE A O 1
ATOM 1576 N N . ALA A 1 201 ? -19.290 -10.818 10.065 1.00 97.38 201 ALA A N 1
ATOM 1577 C CA . ALA A 1 201 ? -20.383 -9.939 9.652 1.00 97.38 201 ALA A CA 1
ATOM 1578 C C . ALA A 1 201 ? -21.440 -10.694 8.824 1.00 97.38 201 ALA A C 1
ATOM 1580 O O . ALA A 1 201 ? -22.641 -10.507 9.022 1.00 97.38 201 ALA A O 1
ATOM 1581 N N . THR A 1 202 ? -20.999 -11.589 7.935 1.00 98.12 202 THR A N 1
ATOM 1582 C CA . THR A 1 202 ? -21.881 -12.443 7.125 1.00 98.12 202 THR A CA 1
ATOM 1583 C C . THR A 1 202 ? -22.713 -13.377 8.001 1.00 98.12 202 THR A C 1
ATOM 1585 O O . THR A 1 202 ? -23.926 -13.480 7.810 1.00 98.12 202 THR A O 1
ATOM 1588 N N . GLN A 1 203 ? -22.091 -14.020 8.991 1.00 98.12 203 GLN A N 1
ATOM 1589 C CA . GLN A 1 203 ? -22.777 -14.898 9.935 1.00 98.12 203 GLN A CA 1
ATOM 1590 C C . GLN A 1 203 ? -23.864 -14.143 10.711 1.00 98.12 203 GLN A C 1
ATOM 1592 O O . GLN A 1 203 ? -25.008 -14.591 10.735 1.00 98.12 203 GLN A O 1
ATOM 1597 N N . LEU A 1 204 ? -23.555 -12.955 11.241 1.00 97.50 204 LEU A N 1
ATOM 1598 C CA . LEU A 1 204 ? -24.517 -12.119 11.972 1.00 97.50 204 LEU A CA 1
ATOM 1599 C C . LEU A 1 204 ? -25.728 -11.712 11.114 1.00 97.50 204 LEU A C 1
ATOM 1601 O O . LEU A 1 204 ? -26.850 -11.634 11.621 1.00 97.50 204 LEU A O 1
ATOM 1605 N N . ILE A 1 205 ? -25.524 -11.475 9.813 1.00 97.00 205 ILE A N 1
ATOM 1606 C CA . ILE A 1 205 ? -26.608 -11.191 8.861 1.00 97.00 205 ILE A CA 1
ATOM 1607 C C . ILE A 1 205 ? -27.482 -12.434 8.641 1.00 97.00 205 ILE A C 1
ATOM 1609 O O . ILE A 1 205 ? -28.709 -12.340 8.714 1.00 97.00 205 ILE A O 1
ATOM 1613 N N . ILE A 1 206 ? -26.874 -13.599 8.395 1.00 97.69 206 ILE A N 1
ATOM 1614 C CA . ILE A 1 206 ? -27.592 -14.865 8.155 1.00 97.69 206 ILE A CA 1
ATOM 1615 C C . ILE A 1 206 ? -28.407 -15.277 9.386 1.00 97.69 206 ILE A C 1
ATOM 1617 O O . ILE A 1 206 ? -29.569 -15.666 9.260 1.00 97.69 206 ILE A O 1
ATOM 1621 N N . GLU A 1 207 ? -27.826 -15.131 10.575 1.00 97.56 207 GLU A N 1
ATOM 1622 C CA . GLU A 1 207 ? -28.467 -15.403 11.867 1.00 97.56 207 GLU A CA 1
ATOM 1623 C C . GLU A 1 207 ? -29.529 -14.358 12.240 1.00 97.56 207 GLU A C 1
ATOM 1625 O O . GLU A 1 207 ? -30.216 -14.499 13.252 1.00 97.56 207 GLU A O 1
ATOM 1630 N N . ARG A 1 208 ? -29.706 -13.321 11.409 1.00 96.81 208 ARG A N 1
ATOM 1631 C CA . ARG A 1 208 ? -30.653 -12.220 11.614 1.00 96.81 208 ARG A CA 1
ATOM 1632 C C . ARG A 1 208 ? -30.449 -11.517 12.952 1.00 96.81 208 ARG A C 1
ATOM 1634 O O . ARG A 1 208 ? -31.424 -11.118 13.596 1.00 96.81 208 ARG A O 1
ATOM 1641 N N . HIS A 1 209 ? -29.191 -11.327 13.354 1.00 97.06 209 HIS A N 1
ATOM 1642 C CA . HIS A 1 209 ? -28.868 -10.565 14.554 1.00 97.06 209 HIS A CA 1
ATOM 1643 C C . HIS A 1 209 ? -29.583 -9.197 14.502 1.00 97.06 209 HIS A C 1
ATOM 1645 O O . HIS A 1 209 ? -29.501 -8.520 13.472 1.00 97.06 209 HIS A O 1
ATOM 1651 N N . PRO A 1 210 ? -30.272 -8.742 15.570 1.00 95.31 210 PRO A N 1
ATOM 1652 C CA . PRO A 1 210 ? -31.146 -7.563 15.507 1.00 95.31 210 PRO A CA 1
ATOM 1653 C C . PRO A 1 210 ? -30.476 -6.286 14.979 1.00 95.31 210 PRO A C 1
ATOM 1655 O O . PRO A 1 210 ? -31.111 -5.485 14.294 1.00 95.31 210 PRO A O 1
ATOM 1658 N N . LEU A 1 211 ? -29.181 -6.110 15.259 1.00 95.50 211 LEU A N 1
ATOM 1659 C CA . LEU A 1 211 ? -28.391 -4.972 14.769 1.00 95.50 211 LEU A CA 1
ATOM 1660 C C . LEU A 1 211 ? -28.020 -5.060 13.276 1.00 95.50 211 LEU A C 1
ATOM 1662 O O . LEU A 1 211 ? -27.803 -4.024 12.657 1.00 95.50 211 LEU A O 1
ATOM 1666 N N . PHE A 1 212 ? -27.982 -6.264 12.697 1.00 95.50 212 PHE A N 1
ATOM 1667 C CA . PHE A 1 212 ? -27.546 -6.532 11.316 1.00 95.50 212 PHE A CA 1
ATOM 1668 C C . PHE A 1 212 ? -28.707 -6.895 10.379 1.00 95.50 212 PHE A C 1
ATOM 1670 O O . PHE A 1 212 ? -28.531 -6.971 9.168 1.00 95.50 212 PHE A O 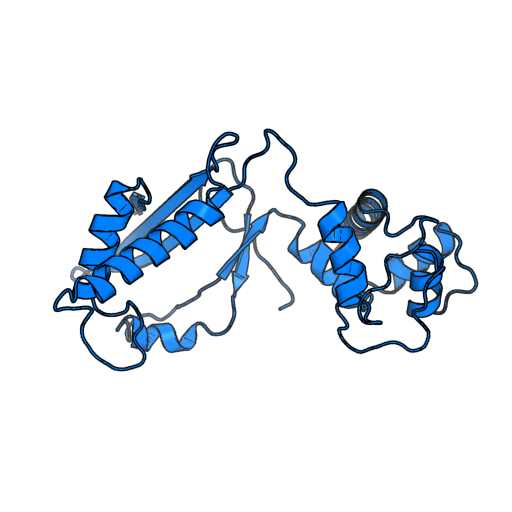1
ATOM 1677 N N . ASN A 1 213 ? -29.915 -7.076 10.915 1.00 93.19 213 ASN A N 1
ATOM 1678 C CA . ASN A 1 213 ? -31.114 -7.432 10.156 1.00 93.19 213 ASN A CA 1
ATOM 1679 C C . ASN A 1 213 ? -31.895 -6.196 9.656 1.00 93.19 213 ASN A C 1
ATOM 1681 O O . ASN A 1 213 ? -33.127 -6.169 9.678 1.00 93.19 213 ASN A O 1
ATOM 1685 N N . LYS A 1 214 ? -31.185 -5.135 9.252 1.00 92.19 214 LYS A N 1
ATOM 1686 C CA . LYS A 1 214 ? -31.780 -3.902 8.712 1.00 92.19 214 LYS A CA 1
ATOM 1687 C C . LYS A 1 214 ? -31.493 -3.814 7.208 1.00 92.19 214 LYS A C 1
ATOM 1689 O O . LYS A 1 214 ? -30.326 -3.877 6.828 1.00 92.19 214 LYS A O 1
ATOM 1694 N N . PRO A 1 215 ? -32.504 -3.636 6.337 1.00 93.88 215 PRO A N 1
ATOM 1695 C CA . PRO A 1 215 ? -32.264 -3.452 4.907 1.00 93.88 215 PRO A CA 1
ATOM 1696 C C . PRO A 1 215 ? -31.537 -2.126 4.638 1.00 93.88 215 PRO A C 1
ATOM 1698 O O . PRO A 1 215 ? -31.644 -1.184 5.425 1.00 93.88 215 PRO A O 1
ATOM 1701 N N . GLY A 1 216 ? -30.810 -2.044 3.523 1.00 95.56 216 GLY A N 1
ATOM 1702 C CA . GLY A 1 216 ? -30.089 -0.841 3.091 1.00 95.56 216 GLY A CA 1
ATOM 1703 C C . GLY A 1 216 ? -28.584 -1.054 2.928 1.00 95.56 216 GLY A C 1
ATOM 1704 O O . GLY A 1 216 ? -28.081 -2.167 3.072 1.00 95.56 216 GLY A O 1
ATOM 1705 N N . VAL A 1 217 ? -27.875 0.028 2.602 1.00 95.94 217 VAL A N 1
ATOM 1706 C CA . VAL A 1 217 ? -26.409 0.053 2.508 1.00 95.94 217 VAL A CA 1
ATOM 1707 C C . VAL A 1 217 ? -25.866 0.597 3.823 1.00 95.94 217 VAL A C 1
ATOM 1709 O O . VAL A 1 217 ? -26.089 1.761 4.148 1.00 95.94 217 VAL A O 1
ATOM 1712 N N . HIS A 1 218 ? -25.173 -0.253 4.576 1.00 94.31 218 HIS A N 1
ATOM 1713 C CA . HIS A 1 218 ? -24.689 0.055 5.922 1.00 94.31 218 HIS A CA 1
ATOM 1714 C C . HIS A 1 218 ? -23.165 -0.033 6.000 1.00 94.31 218 HIS A C 1
ATOM 1716 O O . HIS A 1 218 ? -22.535 -0.781 5.253 1.00 94.31 218 HIS A O 1
ATOM 1722 N N . ALA A 1 219 ? -22.589 0.712 6.941 1.00 95.00 219 ALA A N 1
ATOM 1723 C CA . ALA A 1 219 ? -21.173 0.681 7.297 1.00 95.00 219 ALA A CA 1
ATOM 1724 C C . ALA A 1 219 ? -21.028 0.653 8.833 1.00 95.00 219 ALA A C 1
ATOM 1726 O O . ALA A 1 219 ? -21.932 1.127 9.530 1.00 95.00 219 ALA A O 1
ATOM 1727 N N . PRO A 1 220 ? -19.923 0.113 9.383 1.00 94.69 220 PRO A N 1
ATOM 1728 C CA . PRO A 1 220 ? -19.723 -0.013 10.827 1.00 94.69 220 PRO A CA 1
ATOM 1729 C C . PRO A 1 220 ? -19.305 1.331 11.452 1.00 94.69 220 PRO A C 1
ATOM 1731 O O . PRO A 1 220 ? -18.152 1.531 11.819 1.00 94.69 220 PRO A O 1
ATOM 1734 N N . TYR A 1 221 ? -20.248 2.272 11.535 1.00 93.75 221 TYR A N 1
ATOM 1735 C CA . TYR A 1 221 ? -20.087 3.561 12.233 1.00 93.75 221 TYR A CA 1
ATOM 1736 C C . TYR A 1 221 ? -20.983 3.689 13.471 1.00 93.75 221 TYR A C 1
ATOM 1738 O O . TYR A 1 221 ? -20.894 4.665 14.212 1.00 93.75 221 TYR A O 1
ATOM 1746 N N . ASP A 1 222 ? -21.855 2.709 13.699 1.00 92.56 222 ASP A N 1
ATOM 1747 C CA . ASP A 1 222 ? -22.673 2.618 14.902 1.00 92.56 222 ASP A CA 1
ATOM 1748 C C . ASP A 1 222 ? -21.918 1.868 16.005 1.00 92.56 222 ASP A C 1
ATOM 1750 O O . ASP A 1 222 ? -21.365 0.794 15.767 1.00 92.56 222 ASP A O 1
ATOM 1754 N N . GLU A 1 223 ? -21.909 2.425 17.216 1.00 94.88 223 GLU A N 1
ATOM 1755 C CA . GLU A 1 223 ? -21.171 1.873 18.357 1.00 94.88 223 GLU A CA 1
ATOM 1756 C C . GLU A 1 223 ? -21.604 0.441 18.692 1.00 94.88 223 GLU A C 1
ATOM 1758 O O . GLU A 1 223 ? -20.753 -0.412 18.933 1.00 94.88 223 GLU A O 1
ATOM 1763 N N . GLN A 1 224 ? -22.907 0.143 18.656 1.00 96.00 224 GLN A N 1
ATOM 1764 C CA . GLN A 1 224 ? -23.422 -1.181 19.014 1.00 96.00 224 GLN A CA 1
ATOM 1765 C C . GLN A 1 224 ? -23.026 -2.221 17.962 1.00 96.00 224 GLN A C 1
ATOM 1767 O O . GLN A 1 224 ? -22.618 -3.332 18.305 1.00 96.00 224 GLN A O 1
ATOM 1772 N N . VAL A 1 225 ? -23.104 -1.853 16.678 1.00 95.69 225 VAL A N 1
ATOM 1773 C CA . VAL A 1 225 ? -22.616 -2.685 15.565 1.00 95.69 225 VAL A CA 1
ATOM 1774 C C . VAL A 1 225 ? -21.117 -2.952 15.712 1.00 95.69 225 VAL A C 1
ATOM 1776 O O . VAL A 1 225 ? -20.690 -4.106 15.652 1.00 95.69 225 VAL A O 1
ATOM 1779 N N . CYS A 1 226 ? -20.322 -1.904 15.942 1.00 96.25 226 CYS A N 1
ATOM 1780 C CA . CYS A 1 226 ? -18.878 -2.017 16.132 1.00 96.25 226 CYS A CA 1
ATOM 1781 C C . CYS A 1 226 ? -18.521 -2.872 17.348 1.00 96.25 226 CYS A C 1
ATOM 1783 O O . CYS A 1 226 ? -17.602 -3.676 17.258 1.00 96.25 226 CYS A O 1
ATOM 1785 N N . HIS A 1 227 ? -19.252 -2.743 18.456 1.00 97.12 227 HIS A N 1
ATOM 1786 C CA . HIS A 1 227 ? -19.028 -3.525 19.668 1.00 97.12 227 HIS A CA 1
ATOM 1787 C C . HIS A 1 227 ? -19.196 -5.025 19.414 1.00 97.12 227 HIS A C 1
ATOM 1789 O O . HIS A 1 227 ? -18.296 -5.799 19.727 1.00 97.12 227 HIS A O 1
ATOM 1795 N N . VAL A 1 228 ? -20.310 -5.431 18.792 1.00 97.44 228 VAL A N 1
ATOM 1796 C CA . VAL A 1 228 ? -20.574 -6.845 18.478 1.00 97.44 228 VAL A CA 1
ATOM 1797 C C . VAL A 1 228 ? -19.516 -7.412 17.530 1.00 97.44 228 VAL A C 1
ATOM 1799 O O . VAL A 1 228 ? -19.023 -8.517 17.753 1.00 97.44 228 VAL A O 1
ATOM 1802 N N . LEU A 1 229 ? -19.129 -6.655 16.496 1.00 97.44 229 LEU A N 1
ATOM 1803 C CA . LEU A 1 229 ? -18.056 -7.074 15.590 1.00 97.44 229 LEU A CA 1
ATOM 1804 C C . LEU A 1 229 ? -16.721 -7.195 16.326 1.00 97.44 229 LEU A C 1
ATOM 1806 O O . LEU A 1 229 ? -16.055 -8.216 16.183 1.00 97.44 229 LEU A O 1
ATOM 1810 N N . ARG A 1 230 ? -16.352 -6.184 17.124 1.00 97.19 230 ARG A N 1
ATOM 1811 C CA . ARG A 1 230 ? -15.095 -6.127 17.881 1.00 97.19 230 ARG A CA 1
ATOM 1812 C C . ARG A 1 230 ? -14.957 -7.330 18.814 1.00 97.19 230 ARG A C 1
ATOM 1814 O O . ARG A 1 230 ? -13.959 -8.034 18.739 1.00 97.19 230 ARG A O 1
ATOM 1821 N N . GLU A 1 231 ? -15.970 -7.615 19.630 1.00 97.81 231 GLU A N 1
ATOM 1822 C CA . GLU A 1 231 ? -15.937 -8.761 20.550 1.00 97.81 231 GLU A CA 1
ATOM 1823 C C . GLU A 1 231 ? -15.803 -10.106 19.825 1.00 97.81 231 GLU A C 1
ATOM 1825 O O . GLU A 1 231 ? -15.196 -11.041 20.350 1.00 97.81 231 GLU A O 1
ATOM 1830 N N . ALA A 1 232 ? -16.387 -10.233 18.631 1.00 97.69 232 ALA A N 1
ATOM 1831 C CA . ALA A 1 232 ? -16.280 -11.446 17.832 1.00 97.69 232 ALA A CA 1
ATOM 1832 C C . ALA A 1 232 ? -14.889 -11.590 17.190 1.00 97.69 232 ALA A C 1
ATOM 1834 O O . ALA A 1 232 ? -14.300 -12.664 17.278 1.00 97.69 232 ALA A O 1
ATOM 1835 N N . VAL A 1 233 ? -14.327 -10.525 16.602 1.00 97.44 233 VAL A N 1
ATOM 1836 C CA . VAL A 1 233 ? -12.989 -10.585 15.976 1.00 97.44 233 VAL A CA 1
ATOM 1837 C C . VAL A 1 233 ? -11.862 -10.718 17.008 1.00 97.44 233 VAL A C 1
ATOM 1839 O O . VAL A 1 233 ? -10.850 -11.361 16.728 1.00 97.44 233 VAL A O 1
ATOM 1842 N N . GLU A 1 234 ? -12.038 -10.189 18.222 1.00 97.38 234 GLU A N 1
ATOM 1843 C CA . GLU A 1 234 ? -11.070 -10.350 19.317 1.00 97.38 234 GLU A CA 1
ATOM 1844 C C . GLU A 1 234 ? -10.921 -11.819 19.737 1.00 97.38 234 GLU A C 1
ATOM 1846 O O . GLU A 1 234 ? -9.806 -12.270 20.002 1.00 97.38 234 GLU A O 1
ATOM 1851 N N . LYS A 1 235 ? -12.009 -12.604 19.718 1.00 97.56 235 LYS A N 1
ATOM 1852 C CA . LYS A 1 235 ? -11.965 -14.057 19.991 1.00 97.56 235 LYS A CA 1
ATOM 1853 C C . LYS A 1 235 ? -11.157 -14.831 18.948 1.00 97.56 235 LYS A C 1
ATOM 1855 O O . LYS A 1 235 ? -10.607 -15.881 19.261 1.00 97.56 235 LYS A O 1
ATOM 1860 N N . GLU A 1 236 ? -11.033 -14.280 17.745 1.00 96.75 236 GLU A N 1
ATOM 1861 C CA . GLU A 1 236 ? -10.212 -14.816 16.656 1.00 96.75 236 GLU A CA 1
ATOM 1862 C C . GLU A 1 236 ? -8.749 -14.333 16.731 1.00 96.75 236 GLU A C 1
ATOM 1864 O O . GLU A 1 236 ? -7.926 -14.633 15.858 1.00 96.75 236 GLU A O 1
ATOM 1869 N N . GLY A 1 237 ? -8.391 -13.589 17.783 1.00 95.38 237 GLY A N 1
ATOM 1870 C CA . GLY A 1 237 ? -7.051 -13.050 18.010 1.00 95.38 237 GLY A CA 1
ATOM 1871 C C . GLY A 1 237 ? -6.731 -11.810 17.172 1.00 95.38 237 GLY A C 1
ATOM 1872 O O . GLY A 1 237 ? -5.558 -11.545 16.909 1.00 95.38 237 GLY A O 1
ATOM 1873 N N . ILE A 1 238 ? -7.747 -11.076 16.707 1.00 97.56 238 ILE A N 1
ATOM 1874 C CA . ILE A 1 238 ? -7.588 -9.787 16.024 1.00 97.56 238 ILE A CA 1
ATOM 1875 C C . ILE A 1 238 ? -7.921 -8.683 17.032 1.00 97.56 238 ILE A C 1
ATOM 1877 O O . ILE A 1 238 ? -9.086 -8.359 17.251 1.00 97.56 238 ILE A O 1
ATOM 1881 N N . THR A 1 239 ? -6.893 -8.107 17.654 1.00 96.38 239 THR A N 1
ATOM 1882 C CA . THR A 1 239 ? -7.051 -7.135 18.748 1.00 96.38 239 THR A CA 1
ATOM 1883 C C . THR A 1 239 ? -6.116 -5.949 18.563 1.00 96.38 239 THR A C 1
ATOM 1885 O O . THR A 1 239 ? -4.980 -6.106 18.119 1.00 96.38 239 THR A O 1
ATOM 1888 N N . MET A 1 240 ? -6.589 -4.760 18.934 1.00 97.44 240 MET A N 1
ATOM 1889 C CA . MET A 1 240 ? -5.761 -3.561 19.027 1.00 97.44 240 MET A CA 1
ATOM 1890 C C . MET A 1 240 ? -5.381 -3.303 20.487 1.00 97.44 240 MET A C 1
ATOM 1892 O O . MET A 1 240 ? -6.229 -3.397 21.370 1.00 97.44 240 MET A O 1
ATOM 1896 N N . ILE A 1 241 ? -4.116 -2.977 20.743 1.00 97.31 241 ILE A N 1
ATOM 1897 C CA . ILE A 1 241 ? -3.606 -2.654 22.078 1.00 97.31 241 ILE A CA 1
ATOM 1898 C C . ILE A 1 241 ? -3.628 -1.142 22.276 1.00 97.31 241 ILE A C 1
ATOM 1900 O O . ILE A 1 241 ? -3.078 -0.403 21.454 1.00 97.31 241 ILE A O 1
ATOM 1904 N N . GLU A 1 242 ? -4.262 -0.696 23.359 1.00 97.94 242 GLU A N 1
ATOM 1905 C CA . GLU A 1 242 ? -4.348 0.715 23.721 1.00 97.94 242 GLU A CA 1
ATOM 1906 C C . GLU A 1 242 ? -3.222 1.138 24.666 1.00 97.94 242 GLU A C 1
ATOM 1908 O O . GLU A 1 242 ? -2.935 0.470 25.658 1.00 97.94 242 GLU A O 1
ATOM 1913 N N . GLU A 1 243 ? -2.618 2.289 24.382 1.00 97.12 243 GLU A N 1
ATOM 1914 C CA . GLU A 1 243 ? -1.576 2.905 25.204 1.00 97.12 243 GLU A CA 1
ATOM 1915 C C . GLU A 1 243 ? -1.854 4.402 25.369 1.00 97.12 243 GLU A C 1
ATOM 1917 O O . GLU A 1 243 ? -2.381 5.054 24.464 1.00 97.12 243 GLU A O 1
ATOM 1922 N N . THR A 1 244 ? -1.505 4.951 26.535 1.00 96.69 244 THR A N 1
ATOM 1923 C CA . THR A 1 244 ? -1.632 6.384 26.840 1.00 96.69 244 THR A CA 1
ATOM 1924 C C . THR A 1 244 ? -0.254 6.992 27.061 1.00 96.69 244 THR A C 1
ATOM 1926 O O . THR A 1 244 ? 0.509 6.530 27.908 1.00 96.69 244 THR A O 1
ATOM 1929 N N . HIS A 1 245 ? 0.020 8.067 26.332 1.00 91.12 245 HIS A N 1
ATOM 1930 C CA . HIS A 1 245 ? 1.257 8.837 26.346 1.00 91.12 245 HIS A CA 1
ATOM 1931 C C . HIS A 1 245 ? 0.957 10.235 26.903 1.00 91.12 245 HIS A C 1
ATOM 1933 O O . HIS A 1 245 ? -0.072 10.831 26.565 1.00 91.12 245 HIS A O 1
ATOM 1939 N N . ARG A 1 246 ? 1.828 10.730 27.788 1.00 76.00 246 ARG A N 1
ATOM 1940 C CA . ARG A 1 246 ? 1.730 12.071 28.386 1.00 76.00 246 ARG A CA 1
ATOM 1941 C C . ARG A 1 246 ? 2.579 13.074 27.627 1.00 76.00 246 ARG A C 1
ATOM 1943 O O . ARG A 1 246 ? 3.673 12.668 27.182 1.00 76.00 246 ARG A O 1
#

InterPro domains:
  IPR032095 Saccharopine dehydrogenase-like, C-terminal [PF16653] (2-238)
  IPR051168 Alpha-aminoadipic semialdehyde synthase [PTHR11133] (2-241)

Foldseek 3Di:
DPDWAFDDDDPPATKTKDFDDDQVCVCVLQVPVVDPDTTDIDIDHPLPVLLVLLCVLLVLQWPDADPPQDWPAFLLRVLCVSQVFPDSQLVRSLVSSVVRDDDPDPVSSVVNSVVCVLLCSSDRDIFPQDPNGSNVSSVVSCCVRVDDDQPDKDWDKDKDWDWDQDPVRDTKIKMWIDIDIADSVHGHPVCLVPVVLVVQLVVCCVVCPVVNVDDDDDDPSDPVSCVSSQVRSVVVVGGIDMDMGD

Secondary structure (DSSP, 8-state):
----EE--SSTT--EEEEE-S--TTHHHHTT-TT-S----EEEEETTHHHHHHHHHHHTTT--SB-TT--TT-BHHHHHHHHHT-S---HHHHHHHHHHHS--SSHHHHHHHHHHHHHTTTTSSSBP--BTTBHHHHHHHHHHHHSSPPTT---EEEEEEEEEEE-TTS-EEEEEEEEEEEPPTTS--HHHHHHHHHHHHHHHHHHTT-TTT---S---S-SHHHHHHHHHHHHHTT--PEEEEE-

pLDDT: mean 95.58, std 5.07, range [46.94, 98.31]

Radius of gyration: 23.18 Å; chains: 1; bounding box: 56×44×63 Å